Protein AF-A0A8J9SGV3-F1 (afdb_monomer_lite)

Organism: Phaeodactylum tricornutum (NCBI:txid2850)

Structure (mmCIF, N/CA/C/O backbone):
data_AF-A0A8J9SGV3-F1
#
_entry.id   AF-A0A8J9SGV3-F1
#
loop_
_atom_site.group_PDB
_atom_site.id
_atom_site.type_symbol
_atom_site.label_atom_id
_atom_site.label_alt_id
_atom_site.label_comp_id
_atom_site.label_asym_id
_atom_site.label_entity_id
_atom_site.label_seq_id
_atom_site.pdbx_PDB_ins_code
_atom_site.Cartn_x
_atom_site.Cartn_y
_atom_site.Cartn_z
_atom_site.occupancy
_atom_site.B_iso_or_equiv
_atom_site.auth_seq_id
_atom_site.auth_comp_id
_atom_site.auth_asym_id
_atom_site.auth_atom_id
_atom_site.pdbx_PDB_model_num
ATOM 1 N N . MET A 1 1 ? 3.282 -31.827 42.403 1.00 33.88 1 MET A N 1
ATOM 2 C CA . MET A 1 1 ? 4.020 -31.737 41.125 1.00 33.88 1 MET A CA 1
ATOM 3 C C . MET A 1 1 ? 3.213 -30.861 40.189 1.00 33.88 1 MET A C 1
ATOM 5 O O . MET A 1 1 ? 2.207 -31.316 39.667 1.00 33.88 1 MET A O 1
ATOM 9 N N . VAL A 1 2 ? 3.588 -29.589 40.068 1.00 30.92 2 VAL A N 1
ATOM 10 C CA . VAL A 1 2 ? 3.037 -28.684 39.048 1.00 30.92 2 VAL A CA 1
ATOM 11 C C . VAL A 1 2 ? 3.867 -28.920 37.778 1.00 30.92 2 VAL A C 1
ATOM 13 O O . VAL A 1 2 ? 5.091 -29.005 37.908 1.00 30.92 2 VAL A O 1
ATOM 16 N N . PRO A 1 3 ? 3.270 -29.111 36.588 1.00 37.56 3 PRO A N 1
ATOM 17 C CA . PRO A 1 3 ? 4.039 -29.390 35.380 1.00 37.56 3 PRO A CA 1
ATOM 18 C C . PRO A 1 3 ? 4.919 -28.185 35.045 1.00 37.56 3 PRO A C 1
ATOM 20 O O . PRO A 1 3 ? 4.435 -27.056 35.010 1.00 37.56 3 PRO A O 1
ATOM 23 N N . ALA A 1 4 ? 6.208 -28.424 34.812 1.00 38.44 4 ALA A N 1
ATOM 24 C CA . ALA A 1 4 ? 7.139 -27.403 34.358 1.00 38.44 4 ALA A CA 1
ATOM 25 C C . ALA A 1 4 ? 6.739 -26.950 32.947 1.00 38.44 4 ALA A C 1
ATOM 27 O O . ALA A 1 4 ? 6.848 -27.711 31.983 1.00 38.44 4 ALA A O 1
ATOM 28 N N . THR A 1 5 ? 6.252 -25.717 32.829 1.00 43.91 5 THR A N 1
ATOM 29 C CA . THR A 1 5 ? 5.997 -25.058 31.549 1.00 43.91 5 THR A CA 1
ATOM 30 C C . THR A 1 5 ? 7.315 -24.996 30.780 1.00 43.91 5 THR A C 1
ATOM 32 O O . THR A 1 5 ? 8.259 -24.328 31.198 1.00 43.91 5 THR A O 1
ATOM 35 N N . ARG A 1 6 ? 7.414 -25.752 29.684 1.00 51.00 6 ARG A N 1
ATOM 36 C CA . ARG A 1 6 ? 8.589 -25.789 28.804 1.00 51.00 6 ARG A CA 1
ATOM 37 C C . ARG A 1 6 ? 8.826 -24.371 28.266 1.00 51.00 6 ARG A C 1
ATOM 39 O O . ARG A 1 6 ? 8.045 -23.904 27.443 1.00 51.00 6 ARG A O 1
ATOM 46 N N . GLN A 1 7 ? 9.855 -23.676 28.755 1.00 57.31 7 GLN A N 1
ATOM 47 C CA . GLN A 1 7 ? 10.233 -22.359 28.237 1.00 57.31 7 GLN A CA 1
ATOM 48 C C . GLN A 1 7 ? 10.584 -22.492 26.748 1.00 57.31 7 GLN A C 1
ATOM 50 O O . GLN A 1 7 ? 11.446 -23.291 26.378 1.00 57.31 7 GLN A O 1
ATOM 55 N N . MET A 1 8 ? 9.877 -21.753 25.892 1.00 74.50 8 MET A N 1
ATOM 56 C CA . MET A 1 8 ? 10.131 -21.726 24.449 1.00 74.50 8 MET A CA 1
ATOM 57 C C . MET A 1 8 ? 11.364 -20.867 24.150 1.00 74.50 8 MET A C 1
ATOM 59 O O . MET A 1 8 ? 11.550 -19.801 24.740 1.00 74.50 8 MET A O 1
ATOM 63 N N . THR A 1 9 ? 12.223 -21.337 23.244 1.00 85.06 9 THR A N 1
ATOM 64 C CA . THR A 1 9 ? 13.473 -20.652 22.884 1.00 85.06 9 THR A CA 1
ATOM 65 C C . THR A 1 9 ? 13.237 -19.576 21.820 1.00 85.06 9 THR A C 1
ATOM 67 O O . THR A 1 9 ? 12.345 -19.712 20.984 1.00 85.06 9 THR A O 1
ATOM 70 N N . SER A 1 10 ? 14.076 -18.531 21.810 1.00 83.94 10 SER A N 1
ATOM 71 C CA . SER A 1 10 ? 14.034 -17.450 20.804 1.00 83.94 10 SER A CA 1
ATOM 72 C C . SER A 1 10 ? 14.173 -17.995 19.370 1.00 83.94 10 SER A C 1
ATOM 74 O O . SER A 1 10 ? 13.444 -17.587 18.469 1.00 83.94 10 SER A O 1
ATOM 76 N N . GLY A 1 11 ? 15.001 -19.031 19.173 1.00 86.25 11 GLY A N 1
ATOM 77 C CA . GLY A 1 11 ? 15.131 -19.714 17.880 1.00 86.25 11 GLY A CA 1
ATOM 78 C C . GLY A 1 11 ? 13.856 -20.431 17.414 1.00 86.25 11 GLY A C 1
ATOM 79 O O . GLY A 1 11 ? 13.547 -20.417 16.227 1.00 86.25 11 GLY A O 1
ATOM 80 N N . ALA A 1 12 ? 13.070 -21.011 18.329 1.00 87.50 12 ALA A N 1
ATOM 81 C CA . ALA A 1 12 ? 11.799 -21.641 17.965 1.00 87.50 12 ALA A CA 1
ATOM 82 C C . ALA A 1 12 ? 10.756 -20.602 17.521 1.00 87.50 12 ALA A C 1
ATOM 84 O O . ALA A 1 12 ? 10.039 -20.830 16.548 1.00 87.50 12 ALA A O 1
ATOM 85 N N . ALA A 1 13 ? 10.706 -19.447 18.195 1.00 89.62 13 ALA A N 1
ATOM 86 C CA . ALA A 1 13 ? 9.853 -18.329 17.798 1.00 89.62 13 ALA A CA 1
ATOM 87 C C . ALA A 1 13 ? 10.271 -17.753 16.434 1.00 89.62 13 ALA A C 1
ATOM 89 O O . ALA A 1 13 ? 9.417 -17.511 15.583 1.00 89.62 13 ALA A O 1
ATOM 90 N N . TYR A 1 14 ? 11.578 -17.618 16.192 1.00 92.19 14 TYR A N 1
ATOM 91 C CA . TYR A 1 14 ? 12.125 -17.178 14.908 1.00 92.19 14 TYR A CA 1
ATOM 92 C C . TYR A 1 14 ? 11.679 -18.080 13.747 1.00 92.19 14 TYR A C 1
ATOM 94 O O . TYR A 1 14 ? 11.063 -17.601 12.792 1.00 92.19 14 TYR A O 1
ATOM 102 N N . SER A 1 15 ? 11.915 -19.395 13.846 1.00 91.69 15 SER A N 1
ATOM 103 C CA . SER A 1 15 ? 11.483 -20.349 12.815 1.00 91.69 15 SER A CA 1
ATOM 104 C C . SER A 1 15 ? 9.968 -20.323 12.619 1.00 91.69 15 SER A C 1
ATOM 106 O O . SER A 1 15 ? 9.492 -20.299 11.486 1.00 91.69 15 SER A O 1
ATOM 108 N N . HIS A 1 16 ? 9.202 -20.234 13.711 1.00 91.44 16 HIS A N 1
ATOM 109 C CA . HIS A 1 16 ? 7.744 -20.171 13.654 1.00 91.44 16 HIS A CA 1
ATOM 110 C C . HIS A 1 16 ? 7.223 -18.970 12.851 1.00 91.44 16 HIS A C 1
ATOM 112 O O . HIS A 1 16 ? 6.303 -19.132 12.047 1.00 91.44 16 HIS A O 1
ATOM 118 N N . PHE A 1 17 ? 7.821 -17.783 12.994 1.00 91.62 17 PHE A N 1
ATOM 119 C CA . PHE A 1 17 ? 7.411 -16.618 12.204 1.00 91.62 17 PHE A CA 1
ATOM 120 C C . PHE A 1 17 ? 7.635 -16.815 10.707 1.00 91.62 17 PHE A C 1
ATOM 122 O O . PHE A 1 17 ? 6.745 -16.525 9.904 1.00 91.62 17 PHE A O 1
ATOM 129 N N . LEU A 1 18 ? 8.801 -17.334 10.324 1.00 92.56 18 LEU A N 1
ATOM 130 C CA . LEU A 1 18 ? 9.130 -17.525 8.915 1.00 92.56 18 LEU A CA 1
ATOM 131 C C . LEU A 1 18 ? 8.297 -18.647 8.282 1.00 92.56 18 LEU A C 1
ATOM 133 O O . LEU A 1 18 ? 7.796 -18.484 7.167 1.00 92.56 18 LEU A O 1
ATOM 137 N N . ASP A 1 19 ? 8.140 -19.767 8.989 1.00 89.88 19 ASP A N 1
ATOM 138 C CA . ASP A 1 19 ? 7.499 -20.981 8.477 1.00 89.88 19 ASP A CA 1
ATOM 139 C C . ASP A 1 19 ? 5.968 -20.895 8.538 1.00 89.88 19 ASP A C 1
ATOM 141 O O . ASP A 1 19 ? 5.288 -21.235 7.571 1.00 89.88 19 ASP A O 1
ATOM 145 N N . ASN A 1 20 ? 5.415 -20.413 9.655 1.00 84.75 20 ASN A N 1
ATOM 146 C CA . ASN A 1 20 ? 3.988 -20.549 9.953 1.00 84.75 20 ASN A CA 1
ATOM 147 C C . ASN A 1 20 ? 3.221 -19.230 9.866 1.00 84.75 20 ASN A C 1
ATOM 149 O O . ASN A 1 20 ? 2.092 -19.243 9.388 1.00 84.75 20 ASN A O 1
ATOM 153 N N . VAL A 1 21 ? 3.799 -18.103 10.300 1.00 86.12 21 VAL A N 1
ATOM 154 C CA . VAL A 1 21 ? 3.097 -16.801 10.311 1.00 86.12 21 VAL A CA 1
ATOM 155 C C . VAL A 1 21 ? 3.171 -16.113 8.950 1.00 86.12 21 VAL A C 1
ATOM 157 O O . VAL A 1 21 ? 2.150 -15.694 8.403 1.00 86.12 21 VAL A O 1
ATOM 160 N N . PHE A 1 22 ? 4.372 -16.002 8.384 1.00 86.00 22 PHE A N 1
ATOM 161 C CA . PHE A 1 22 ? 4.588 -15.420 7.057 1.00 86.00 22 PHE A CA 1
ATOM 162 C C . PHE A 1 22 ? 4.436 -16.443 5.930 1.00 86.00 22 PHE A C 1
ATOM 164 O O . PHE A 1 22 ? 4.236 -16.045 4.783 1.00 86.00 22 PHE A O 1
ATOM 171 N N . SER A 1 23 ? 4.536 -17.738 6.253 1.00 87.62 23 SER A N 1
ATOM 172 C CA . SER A 1 23 ? 4.459 -18.843 5.291 1.00 87.62 23 SER A CA 1
ATOM 173 C C . SER A 1 23 ? 5.466 -18.704 4.142 1.00 87.62 23 SER A C 1
ATOM 175 O O . SER A 1 23 ? 5.131 -18.882 2.971 1.00 87.62 23 SER A O 1
ATOM 177 N N . LEU A 1 24 ? 6.712 -18.349 4.470 1.00 86.19 24 LEU A N 1
ATOM 178 C CA . LEU A 1 24 ? 7.764 -18.131 3.478 1.00 86.19 24 LEU A CA 1
ATOM 179 C C . LEU A 1 24 ? 8.392 -19.470 3.070 1.00 86.19 24 LEU A C 1
ATOM 181 O O . LEU A 1 24 ? 8.895 -20.174 3.945 1.00 86.19 24 LEU A O 1
ATOM 185 N N . PRO A 1 25 ? 8.462 -19.822 1.776 1.00 86.50 25 PRO A N 1
ATOM 186 C CA . PRO A 1 25 ? 9.167 -21.026 1.341 1.00 86.50 25 PRO A CA 1
ATOM 187 C C . PRO A 1 25 ? 10.680 -20.931 1.604 1.00 86.50 25 PRO A C 1
ATOM 189 O O . PRO A 1 25 ? 11.224 -19.846 1.830 1.00 86.50 25 PRO A O 1
ATOM 192 N N . GLN A 1 26 ? 11.378 -22.069 1.558 1.00 87.56 26 GLN A N 1
ATOM 193 C CA . GLN A 1 26 ? 12.844 -22.079 1.610 1.00 87.56 26 GLN A CA 1
ATOM 194 C C . GLN A 1 26 ? 13.431 -21.348 0.395 1.00 87.56 26 GLN A C 1
ATOM 196 O O . GLN A 1 26 ? 12.869 -21.402 -0.697 1.00 87.56 26 GLN A O 1
ATOM 201 N N . GLY A 1 27 ? 14.529 -20.616 0.598 1.00 86.12 27 GLY A N 1
ATOM 202 C CA . GLY A 1 27 ? 15.126 -19.761 -0.437 1.00 86.12 27 GLY A CA 1
ATOM 203 C C . GLY A 1 27 ? 14.335 -18.484 -0.757 1.00 86.12 27 GLY A C 1
ATOM 204 O O . GLY A 1 27 ? 14.709 -17.749 -1.667 1.00 86.12 27 GLY A O 1
ATOM 205 N N . HIS A 1 28 ? 13.254 -18.184 -0.025 1.00 90.94 28 HIS A N 1
ATOM 206 C CA . HIS A 1 28 ? 12.521 -16.933 -0.211 1.00 90.94 28 HIS A CA 1
ATOM 207 C C . HIS A 1 28 ? 13.431 -15.711 0.046 1.00 90.94 28 HIS A C 1
ATOM 209 O O . HIS A 1 28 ? 14.164 -15.717 1.038 1.00 90.94 28 HIS A O 1
ATOM 215 N N . PRO A 1 29 ? 13.337 -14.622 -0.746 1.00 91.25 29 PRO A N 1
ATOM 216 C CA . PRO A 1 29 ? 14.195 -13.438 -0.610 1.00 91.25 29 PRO A CA 1
ATOM 217 C C . PRO A 1 29 ? 14.298 -12.853 0.802 1.00 91.25 29 PRO A C 1
ATOM 219 O O . PRO A 1 29 ? 15.372 -12.447 1.222 1.00 91.25 29 PRO A O 1
ATOM 222 N N . ILE A 1 30 ? 13.197 -12.841 1.561 1.00 91.44 30 ILE A N 1
ATOM 223 C CA . ILE A 1 30 ? 13.198 -12.393 2.968 1.00 91.44 30 ILE A CA 1
ATOM 224 C C . ILE A 1 30 ? 14.090 -13.287 3.844 1.00 91.44 30 ILE A C 1
ATOM 226 O O . ILE A 1 30 ? 14.838 -12.766 4.661 1.00 91.44 30 ILE A O 1
ATOM 230 N N . ARG A 1 31 ? 14.049 -14.617 3.665 1.00 94.44 31 ARG A N 1
ATOM 231 C CA . ARG A 1 31 ? 14.889 -15.545 4.441 1.00 94.44 31 ARG A CA 1
ATOM 232 C C . ARG A 1 31 ? 16.365 -15.326 4.137 1.00 94.44 31 ARG A C 1
ATOM 234 O O . ARG A 1 31 ? 17.152 -15.181 5.061 1.00 94.44 31 ARG A O 1
ATOM 241 N N . LEU A 1 32 ? 16.701 -15.238 2.849 1.00 94.12 32 LEU A N 1
ATOM 242 C CA . LEU A 1 32 ? 18.067 -14.971 2.394 1.00 94.12 32 LEU A CA 1
ATOM 243 C C . LEU A 1 32 ? 18.567 -13.620 2.916 1.00 94.12 32 LEU A C 1
ATOM 245 O O . LEU A 1 32 ? 19.686 -13.519 3.402 1.00 94.12 32 LEU A O 1
ATOM 249 N N . SER A 1 33 ? 17.713 -12.595 2.864 1.00 94.69 33 SER A N 1
ATOM 250 C CA . SER A 1 33 ? 18.011 -11.269 3.404 1.00 94.69 33 SER A CA 1
ATOM 251 C C . SER A 1 33 ? 18.310 -11.318 4.899 1.00 94.69 33 SER A C 1
ATOM 253 O O . SER A 1 33 ? 19.241 -10.654 5.339 1.00 94.69 33 SER A O 1
ATOM 255 N N . PHE A 1 34 ? 17.535 -12.072 5.678 1.00 94.50 34 PHE A N 1
ATOM 256 C CA . PHE A 1 34 ? 17.735 -12.192 7.120 1.00 94.50 34 PHE A CA 1
ATOM 257 C C . PHE A 1 34 ? 19.013 -12.947 7.470 1.00 94.50 34 PHE A C 1
ATOM 259 O O . PHE A 1 34 ? 19.827 -12.431 8.231 1.00 94.50 34 PHE A O 1
ATOM 266 N N . GLU A 1 35 ? 19.240 -14.096 6.838 1.00 93.31 35 GLU A N 1
ATOM 267 C CA . GLU A 1 35 ? 20.444 -14.906 7.031 1.00 93.31 35 GLU A CA 1
ATOM 268 C C . GLU A 1 35 ? 21.722 -14.121 6.694 1.00 93.31 35 GLU A C 1
ATOM 270 O O . GLU A 1 35 ? 22.655 -14.069 7.494 1.00 93.31 35 GLU A O 1
ATOM 275 N N . GLN A 1 36 ? 21.751 -13.441 5.544 1.00 93.38 36 GLN A N 1
ATOM 276 C CA . GLN A 1 36 ? 22.935 -12.710 5.076 1.00 93.38 36 GLN A CA 1
ATOM 277 C C . GLN A 1 36 ? 23.224 -11.436 5.870 1.00 93.38 36 GLN A C 1
ATOM 279 O O . GLN A 1 36 ? 24.373 -11.002 5.931 1.00 93.38 36 GLN A O 1
ATOM 284 N N . GLN A 1 37 ? 22.197 -10.827 6.463 1.00 92.31 37 GLN A N 1
ATOM 285 C CA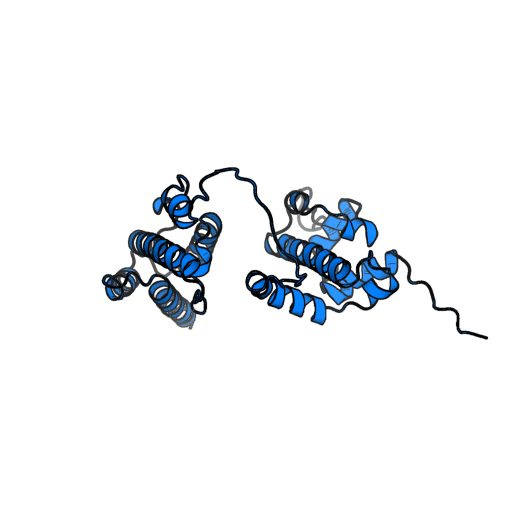 . GLN A 1 37 ? 22.336 -9.607 7.261 1.00 92.31 37 GLN A CA 1
ATOM 286 C C . GLN A 1 37 ? 22.391 -9.882 8.771 1.00 92.31 37 GLN A C 1
ATOM 288 O O . GLN A 1 37 ? 22.465 -8.945 9.559 1.00 92.31 37 GLN A O 1
ATOM 293 N N . GLY A 1 38 ? 22.406 -11.154 9.181 1.00 90.88 38 GLY A N 1
ATOM 294 C CA . GLY A 1 38 ? 22.641 -11.554 10.568 1.00 90.88 38 GLY A CA 1
ATOM 295 C C . GLY A 1 38 ? 21.409 -11.561 11.477 1.00 90.88 38 GLY A C 1
ATOM 296 O O . GLY A 1 38 ? 21.575 -11.687 12.689 1.00 90.88 38 GLY A O 1
ATOM 297 N N . TYR A 1 39 ? 20.196 -11.478 10.928 1.00 91.88 39 TYR A N 1
ATOM 298 C CA . TYR A 1 39 ? 18.953 -11.637 11.688 1.00 91.88 39 TYR A CA 1
ATOM 299 C C . TYR A 1 39 ? 18.717 -13.128 11.959 1.00 91.88 39 TYR A C 1
ATOM 301 O O . TYR A 1 39 ? 18.249 -13.854 11.083 1.00 91.88 39 TYR A O 1
ATOM 309 N N . ASN A 1 40 ? 19.071 -13.598 13.158 1.00 88.50 40 ASN A N 1
ATOM 310 C CA . ASN A 1 40 ? 19.101 -15.031 13.494 1.00 88.50 40 ASN A CA 1
ATOM 311 C C . ASN A 1 40 ? 18.195 -15.407 14.676 1.00 88.50 40 ASN A C 1
ATOM 313 O O . ASN A 1 40 ? 18.079 -16.583 15.027 1.00 88.50 40 ASN A O 1
ATOM 317 N N . SER A 1 41 ? 17.572 -14.420 15.310 1.00 90.88 41 SER A N 1
ATOM 318 C CA . SER A 1 41 ? 16.700 -14.596 16.466 1.00 90.88 41 SER A CA 1
ATOM 319 C C . SER A 1 41 ? 15.401 -13.815 16.307 1.00 90.88 41 SER A C 1
ATOM 321 O O . SER A 1 41 ? 15.289 -12.917 15.468 1.00 90.88 41 SER A O 1
ATOM 323 N N . VAL A 1 42 ? 14.387 -14.159 17.108 1.00 89.69 42 VAL A N 1
ATOM 324 C CA . VAL A 1 42 ? 13.129 -13.403 17.078 1.00 89.69 42 VAL A CA 1
ATOM 325 C C . VAL A 1 42 ? 13.345 -11.981 17.593 1.00 89.69 42 VAL A C 1
ATOM 327 O O . VAL A 1 42 ? 12.759 -11.051 17.056 1.00 89.69 42 VAL A O 1
ATOM 330 N N . ASP A 1 43 ? 14.247 -11.801 18.556 1.00 88.44 43 ASP A N 1
ATOM 331 C CA . ASP A 1 43 ? 14.625 -10.500 19.106 1.00 88.44 43 ASP A CA 1
ATOM 332 C C . ASP A 1 43 ? 15.218 -9.575 18.028 1.00 88.44 43 ASP A C 1
ATOM 334 O O . ASP A 1 43 ? 14.869 -8.392 17.973 1.00 88.44 43 ASP A O 1
ATOM 338 N N . ASP A 1 44 ? 16.029 -10.122 17.112 1.00 89.69 44 ASP A N 1
ATOM 339 C CA . ASP A 1 44 ? 16.556 -9.370 15.965 1.00 89.69 44 ASP A CA 1
ATOM 340 C C . ASP A 1 44 ? 15.422 -8.914 15.035 1.00 89.69 44 ASP A C 1
ATOM 342 O O . ASP A 1 44 ? 15.421 -7.773 14.577 1.00 89.69 44 ASP A O 1
ATOM 346 N N . LEU A 1 45 ? 14.432 -9.782 14.775 1.00 89.56 45 LEU A N 1
ATOM 347 C CA . LEU A 1 45 ? 13.283 -9.456 13.918 1.00 89.56 45 LEU A CA 1
ATOM 348 C C . LEU A 1 45 ? 12.385 -8.376 14.523 1.00 89.56 45 LEU A C 1
ATOM 350 O O . LEU A 1 45 ? 11.907 -7.500 13.803 1.00 89.56 45 LEU A O 1
ATOM 354 N N . LEU A 1 46 ? 12.141 -8.452 15.832 1.00 84.75 46 LEU A N 1
ATOM 355 C CA . LEU A 1 46 ? 11.297 -7.505 16.565 1.00 84.75 46 LEU A CA 1
ATOM 356 C C . LEU A 1 46 ? 11.965 -6.131 16.724 1.00 84.75 46 LEU A C 1
ATOM 358 O O . LEU A 1 46 ? 11.285 -5.141 16.986 1.00 84.75 46 LEU A O 1
ATOM 362 N N . SER A 1 47 ? 13.284 -6.062 16.539 1.00 82.56 47 SER A N 1
ATOM 363 C CA . SER A 1 47 ? 14.074 -4.834 16.674 1.00 82.56 47 SER A CA 1
ATOM 364 C C . SER A 1 47 ? 14.359 -4.130 15.341 1.00 82.56 47 SER A C 1
ATOM 366 O O . SER A 1 47 ? 15.025 -3.096 15.341 1.00 82.56 47 SER A O 1
ATOM 368 N N . ILE A 1 48 ? 13.866 -4.651 14.207 1.00 83.12 48 ILE A N 1
ATOM 369 C CA . ILE A 1 48 ? 14.044 -4.011 12.892 1.00 83.12 48 ILE A CA 1
ATOM 370 C C . ILE A 1 48 ? 13.343 -2.651 12.887 1.00 83.12 48 ILE A C 1
ATOM 372 O O . ILE A 1 48 ? 12.132 -2.561 13.115 1.00 83.12 48 ILE A O 1
ATOM 376 N N . PHE A 1 49 ? 14.068 -1.585 12.545 1.00 76.56 49 PHE A N 1
ATOM 377 C CA . PHE A 1 49 ? 13.447 -0.274 12.407 1.00 76.56 49 PHE A CA 1
ATOM 378 C C . PHE A 1 49 ? 12.693 -0.146 11.074 1.00 76.56 49 PHE A C 1
ATOM 380 O O . PHE A 1 49 ? 13.132 -0.590 10.013 1.00 76.56 49 PHE A O 1
ATOM 387 N N . GLU A 1 50 ? 11.536 0.523 11.094 1.00 66.88 50 GLU A N 1
ATOM 388 C CA . GLU A 1 50 ? 10.655 0.623 9.918 1.00 66.88 50 GLU A CA 1
ATOM 389 C C . GLU A 1 50 ? 11.302 1.371 8.727 1.00 66.88 50 GLU A C 1
ATOM 391 O O . GLU A 1 50 ? 10.921 1.162 7.571 1.00 66.88 50 GLU A O 1
ATOM 396 N N . ASN A 1 51 ? 12.278 2.245 8.996 1.00 70.00 51 ASN A N 1
ATOM 397 C CA . ASN A 1 51 ? 13.074 2.961 7.993 1.00 70.00 51 ASN A CA 1
ATOM 398 C C . ASN A 1 51 ? 14.214 2.115 7.398 1.00 70.00 51 ASN A C 1
ATOM 400 O O . ASN A 1 51 ? 14.690 2.437 6.314 1.00 70.00 51 ASN A O 1
ATOM 404 N N . GLU A 1 52 ? 14.634 1.037 8.061 1.00 75.00 52 GLU A N 1
ATOM 405 C CA . GLU A 1 52 ? 15.686 0.133 7.573 1.00 75.00 52 GLU A CA 1
ATOM 406 C C . GLU A 1 52 ? 15.155 -0.885 6.560 1.00 75.00 52 GLU A C 1
ATOM 408 O O . GLU A 1 52 ? 15.924 -1.476 5.805 1.00 75.00 52 GLU A O 1
ATOM 413 N N . LEU A 1 53 ? 13.830 -1.040 6.460 1.00 75.50 53 LEU A N 1
ATOM 414 C CA . LEU A 1 53 ? 13.198 -1.971 5.520 1.00 75.50 53 LEU A CA 1
ATOM 415 C C . LEU A 1 53 ? 13.581 -1.719 4.054 1.00 75.50 53 LEU A C 1
ATOM 417 O O . LEU A 1 53 ? 13.546 -2.649 3.249 1.00 75.50 53 LEU A O 1
ATOM 421 N N . ASP A 1 54 ? 13.932 -0.483 3.696 1.00 75.81 54 ASP A N 1
ATOM 422 C CA . ASP A 1 54 ? 14.367 -0.130 2.341 1.00 75.81 54 ASP A CA 1
ATOM 423 C C . ASP A 1 54 ? 15.827 -0.497 2.053 1.00 75.81 54 ASP A C 1
ATOM 425 O O . ASP A 1 54 ? 16.192 -0.643 0.885 1.00 75.81 54 ASP A O 1
ATOM 429 N N . ALA A 1 55 ? 16.635 -0.685 3.100 1.00 85.62 55 ALA A N 1
ATOM 430 C CA . ALA A 1 55 ? 18.015 -1.149 3.002 1.00 85.62 55 ALA A CA 1
ATOM 431 C C . ALA A 1 55 ? 18.111 -2.680 2.893 1.00 85.62 55 ALA A C 1
ATOM 433 O O . ALA A 1 55 ? 19.141 -3.199 2.463 1.00 85.62 55 ALA A O 1
ATOM 434 N N . LEU A 1 56 ? 17.038 -3.407 3.227 1.00 89.06 56 LEU A N 1
ATOM 435 C CA . LEU A 1 56 ? 17.032 -4.863 3.165 1.00 89.06 56 LEU A CA 1
ATOM 436 C C . LEU A 1 56 ? 17.126 -5.377 1.721 1.00 89.06 56 LEU A C 1
ATOM 438 O O . LEU A 1 56 ? 16.345 -5.017 0.830 1.00 89.06 56 LEU A O 1
ATOM 442 N N . GLY A 1 57 ? 18.057 -6.300 1.516 1.00 92.56 57 GLY A N 1
ATOM 443 C CA . GLY A 1 57 ? 18.287 -7.000 0.265 1.00 92.56 57 GLY A CA 1
ATOM 444 C C . GLY A 1 57 ? 18.984 -8.332 0.501 1.00 92.56 57 GLY A C 1
ATOM 445 O O . GLY A 1 57 ? 19.198 -8.756 1.636 1.00 92.56 57 GLY A O 1
ATOM 446 N N . TYR A 1 58 ? 19.288 -9.016 -0.587 1.00 94.62 58 TYR A N 1
ATOM 447 C CA . TYR A 1 58 ? 19.915 -10.325 -0.570 1.00 94.62 58 TYR A CA 1
ATOM 448 C C . TYR A 1 58 ? 20.750 -10.513 -1.830 1.00 94.62 58 TYR A C 1
ATOM 450 O O . TYR A 1 58 ? 20.461 -9.953 -2.887 1.00 94.62 58 TYR A O 1
ATOM 458 N N . VAL A 1 59 ? 21.777 -11.334 -1.717 1.00 93.75 59 VAL A N 1
ATOM 459 C CA . VAL A 1 59 ? 22.530 -11.893 -2.830 1.00 93.75 59 VAL A CA 1
ATOM 460 C C . VAL A 1 59 ? 21.892 -13.243 -3.170 1.00 93.75 59 VAL A C 1
ATOM 462 O O . VAL A 1 59 ? 21.866 -14.125 -2.305 1.00 93.75 59 VAL A O 1
ATOM 465 N N . PRO A 1 60 ? 21.317 -13.431 -4.370 1.00 88.06 60 PRO A N 1
ATOM 466 C CA . PRO A 1 60 ? 20.776 -14.725 -4.772 1.00 88.06 60 PRO A CA 1
ATOM 467 C C . PRO A 1 60 ? 21.865 -15.811 -4.752 1.00 88.06 60 PRO A C 1
ATOM 469 O O . PRO A 1 60 ? 23.026 -15.505 -5.025 1.00 88.06 60 PRO A O 1
ATOM 472 N N . PRO A 1 61 ? 21.533 -17.079 -4.451 1.00 84.56 61 PRO A N 1
ATOM 473 C CA . PRO A 1 61 ? 22.498 -18.164 -4.590 1.00 84.56 61 PRO A CA 1
ATOM 474 C C . PRO A 1 61 ? 22.982 -18.249 -6.043 1.00 84.56 61 PRO A C 1
ATOM 476 O O . PRO A 1 61 ? 22.197 -18.048 -6.972 1.00 84.56 61 PRO A O 1
ATOM 479 N N . ALA A 1 62 ? 24.271 -18.541 -6.232 1.00 80.88 62 ALA A N 1
ATOM 480 C CA . ALA A 1 62 ? 24.856 -18.660 -7.561 1.00 80.88 62 ALA A CA 1
ATOM 481 C C . ALA A 1 62 ? 24.098 -19.717 -8.377 1.00 80.88 62 ALA A C 1
ATOM 483 O O . ALA A 1 62 ? 23.926 -20.857 -7.935 1.00 80.88 62 ALA A O 1
ATOM 484 N N . SER A 1 63 ? 23.631 -19.323 -9.561 1.00 74.38 63 SER A N 1
ATOM 485 C CA . SER A 1 63 ? 23.030 -20.264 -10.498 1.00 74.38 63 SER A CA 1
ATOM 486 C C . SER A 1 63 ? 24.149 -21.078 -11.147 1.00 74.38 63 SER A C 1
ATOM 488 O O . SER A 1 63 ? 25.089 -20.474 -11.665 1.00 74.38 63 SER A O 1
ATOM 490 N N . PRO A 1 64 ? 24.073 -22.420 -11.171 1.00 70.31 64 PRO A N 1
ATOM 491 C CA . PRO A 1 64 ? 25.081 -23.242 -11.841 1.00 70.31 64 PRO A CA 1
ATOM 492 C C . PRO A 1 64 ? 25.181 -22.950 -13.349 1.00 70.31 64 PRO A C 1
ATOM 494 O O . PRO A 1 64 ? 26.206 -23.251 -13.954 1.00 70.31 64 PRO A O 1
ATOM 497 N N . ASP A 1 65 ? 24.149 -22.336 -13.937 1.00 69.38 65 ASP A N 1
ATOM 498 C CA . ASP A 1 65 ? 24.060 -22.028 -15.368 1.00 69.38 65 ASP A CA 1
ATOM 499 C C . ASP A 1 65 ? 24.569 -20.621 -15.736 1.00 69.38 65 ASP A C 1
ATOM 501 O O . ASP A 1 65 ? 24.693 -20.299 -16.920 1.00 69.38 65 ASP A O 1
ATOM 505 N N . THR A 1 66 ? 24.874 -19.772 -14.748 1.00 66.12 66 THR A N 1
ATOM 506 C CA . THR A 1 66 ? 25.261 -18.375 -14.977 1.00 66.12 66 THR A CA 1
ATOM 507 C C . THR A 1 66 ? 26.681 -18.134 -14.470 1.00 66.12 66 THR A C 1
ATOM 509 O O . THR A 1 66 ? 26.946 -18.221 -13.278 1.00 66.12 66 THR A O 1
ATOM 512 N N . HIS A 1 67 ? 27.598 -17.767 -15.369 1.00 67.12 67 HIS A N 1
ATOM 513 C CA . HIS A 1 67 ? 28.974 -17.363 -15.031 1.00 67.12 67 HIS A CA 1
ATOM 514 C C . HIS A 1 67 ? 29.076 -15.945 -14.428 1.00 67.12 67 HIS A C 1
ATOM 516 O O . HIS A 1 67 ? 30.163 -15.372 -14.376 1.00 67.12 67 HIS A O 1
ATOM 522 N N . GLU A 1 68 ? 27.955 -15.358 -14.014 1.00 71.19 68 GLU A N 1
ATOM 523 C CA . GLU A 1 68 ? 27.908 -14.025 -13.419 1.00 71.19 68 GLU A CA 1
ATOM 524 C C . GLU A 1 68 ? 27.943 -14.140 -11.897 1.00 71.19 68 GLU A C 1
ATOM 526 O O . GLU A 1 68 ? 27.214 -14.941 -11.305 1.00 71.19 68 GLU A O 1
ATOM 531 N N . ASP A 1 69 ? 28.782 -13.320 -11.265 1.00 76.12 69 ASP A N 1
ATOM 532 C CA . ASP A 1 69 ? 28.826 -13.230 -9.812 1.00 76.12 69 ASP A CA 1
ATOM 533 C C . ASP A 1 69 ? 27.470 -12.743 -9.277 1.00 76.12 69 ASP A C 1
ATOM 535 O O . ASP A 1 69 ? 26.887 -11.792 -9.814 1.00 76.12 69 ASP A O 1
ATOM 539 N N . PRO A 1 70 ? 26.940 -13.364 -8.212 1.00 82.38 70 PRO A N 1
ATOM 540 C CA . PRO A 1 70 ? 25.629 -13.010 -7.707 1.00 82.38 70 PRO A CA 1
ATOM 541 C C . PRO A 1 70 ? 25.650 -11.592 -7.118 1.00 82.38 70 PRO A C 1
ATOM 543 O O . PRO A 1 70 ? 26.439 -11.267 -6.228 1.00 82.38 70 PRO A O 1
ATOM 546 N N . GLN A 1 71 ? 24.765 -10.732 -7.626 1.00 87.19 71 GLN A N 1
ATOM 547 C CA . GLN A 1 71 ? 24.699 -9.324 -7.240 1.00 87.19 71 GLN A CA 1
ATOM 548 C C . GLN A 1 71 ? 23.682 -9.080 -6.119 1.00 87.19 71 GLN A C 1
ATOM 550 O O . GLN A 1 71 ? 22.606 -9.682 -6.068 1.00 87.19 71 GLN A O 1
ATOM 555 N N . TRP A 1 72 ? 23.999 -8.118 -5.250 1.00 91.56 72 TRP A N 1
ATOM 556 C CA . TRP A 1 72 ? 23.061 -7.588 -4.266 1.00 91.56 72 TRP A CA 1
ATOM 557 C C . TRP A 1 72 ? 21.763 -7.101 -4.918 1.00 91.56 72 TRP A C 1
ATOM 559 O O . TRP A 1 72 ? 21.768 -6.208 -5.767 1.00 91.56 72 TRP A O 1
ATOM 569 N N . THR A 1 73 ? 20.644 -7.662 -4.471 1.00 88.75 73 THR A N 1
ATOM 570 C CA . THR A 1 73 ? 19.301 -7.366 -4.962 1.00 88.75 73 THR A CA 1
ATOM 571 C C . THR A 1 73 ? 18.426 -6.864 -3.811 1.00 88.75 73 THR A C 1
ATOM 573 O O . THR A 1 73 ? 18.269 -7.562 -2.808 1.00 88.75 73 THR A O 1
ATOM 576 N N . PRO A 1 74 ? 17.811 -5.674 -3.916 1.00 87.00 74 PRO A N 1
ATOM 577 C CA . PRO A 1 74 ? 16.918 -5.173 -2.877 1.00 87.00 74 PRO A CA 1
ATOM 578 C C . PRO A 1 74 ? 15.641 -6.021 -2.769 1.00 87.00 74 PRO A C 1
ATOM 580 O O . PRO A 1 74 ? 15.127 -6.532 -3.767 1.00 87.00 74 PRO A O 1
ATOM 583 N N . LEU A 1 75 ? 15.062 -6.119 -1.567 1.00 81.75 75 LEU A N 1
ATOM 584 C CA . LEU A 1 75 ? 13.769 -6.786 -1.391 1.00 81.75 75 LEU A CA 1
ATOM 585 C C . LEU A 1 75 ? 12.674 -6.077 -2.196 1.00 81.75 75 LEU A C 1
ATOM 587 O O . LEU A 1 75 ? 12.620 -4.847 -2.237 1.00 81.75 75 LEU A O 1
ATOM 591 N N . LEU A 1 76 ? 11.760 -6.850 -2.787 1.00 75.81 76 LEU A N 1
ATOM 592 C CA . LEU A 1 76 ? 10.586 -6.313 -3.476 1.00 75.81 76 LEU A CA 1
ATOM 593 C C . LEU A 1 76 ? 9.681 -5.530 -2.513 1.00 75.81 76 LEU A C 1
ATOM 595 O O . LEU A 1 76 ? 9.578 -5.859 -1.331 1.00 75.81 76 LEU A O 1
ATOM 599 N N . MET A 1 77 ? 8.939 -4.550 -3.040 1.00 66.81 77 MET A N 1
ATOM 600 C CA . MET A 1 77 ? 8.006 -3.734 -2.250 1.00 66.81 77 MET A CA 1
ATOM 601 C C . MET A 1 77 ? 7.009 -4.591 -1.454 1.00 66.81 77 MET A C 1
ATOM 603 O O . MET A 1 77 ? 6.785 -4.339 -0.275 1.00 66.81 77 MET A O 1
ATOM 607 N N . ALA A 1 78 ? 6.458 -5.651 -2.056 1.00 55.94 78 ALA A N 1
ATOM 608 C CA . ALA A 1 78 ? 5.537 -6.559 -1.369 1.00 55.94 78 ALA A CA 1
ATOM 609 C C . ALA A 1 78 ? 6.188 -7.263 -0.163 1.00 55.94 78 ALA A C 1
ATOM 611 O O . ALA A 1 78 ? 5.558 -7.386 0.886 1.00 55.94 78 ALA A O 1
ATOM 612 N N . HIS A 1 79 ? 7.461 -7.658 -0.276 1.00 79.81 79 HIS A N 1
ATOM 613 C CA . HIS A 1 79 ? 8.219 -8.256 0.826 1.00 79.81 79 HIS A CA 1
ATOM 614 C C . HIS A 1 79 ? 8.412 -7.253 1.965 1.00 79.81 79 HIS A C 1
ATOM 616 O O . HIS A 1 79 ? 8.130 -7.568 3.119 1.00 79.81 79 HIS A O 1
ATOM 622 N N . ARG A 1 80 ? 8.793 -6.011 1.637 1.00 80.31 80 ARG A N 1
ATOM 623 C CA . ARG A 1 80 ? 8.934 -4.931 2.628 1.00 80.31 80 ARG A CA 1
ATOM 624 C C . ARG A 1 80 ? 7.612 -4.614 3.320 1.00 80.31 80 ARG A C 1
ATOM 626 O O . ARG A 1 80 ? 7.596 -4.359 4.518 1.00 80.31 80 ARG A O 1
ATOM 633 N N . GLN A 1 81 ? 6.495 -4.654 2.593 1.00 75.44 81 GLN A N 1
ATOM 634 C CA . GLN A 1 81 ? 5.175 -4.430 3.181 1.00 75.44 81 GLN A CA 1
ATOM 635 C C . GLN A 1 81 ? 4.771 -5.548 4.144 1.00 75.44 81 GLN A C 1
ATOM 637 O O . GLN A 1 81 ? 4.177 -5.244 5.175 1.00 75.44 81 GLN A O 1
ATOM 642 N N . ILE A 1 82 ? 5.112 -6.811 3.870 1.00 79.94 82 ILE A N 1
ATOM 643 C CA . ILE A 1 82 ? 4.889 -7.910 4.826 1.00 79.94 82 ILE A CA 1
ATOM 644 C C . ILE A 1 82 ? 5.621 -7.617 6.143 1.00 79.94 82 ILE A C 1
ATOM 646 O O . ILE A 1 82 ? 4.988 -7.620 7.197 1.00 79.94 82 ILE A O 1
ATOM 650 N N . LEU A 1 83 ? 6.908 -7.263 6.077 1.00 84.50 83 LEU A N 1
ATOM 651 C CA . LEU A 1 83 ? 7.710 -6.933 7.261 1.00 84.50 83 LEU A CA 1
ATOM 652 C C . LEU A 1 83 ? 7.181 -5.697 8.001 1.00 84.50 83 LEU A C 1
ATOM 654 O O . LEU A 1 83 ? 7.051 -5.705 9.221 1.00 84.50 83 LEU A O 1
ATOM 658 N N . ARG A 1 84 ? 6.773 -4.657 7.267 1.00 81.19 84 ARG A N 1
ATOM 659 C CA . ARG A 1 84 ? 6.178 -3.444 7.846 1.00 81.19 84 ARG A CA 1
ATOM 660 C C . ARG A 1 84 ? 4.900 -3.736 8.627 1.00 81.19 84 ARG A C 1
ATOM 662 O O . ARG A 1 84 ? 4.713 -3.215 9.724 1.00 81.19 84 ARG A O 1
ATOM 669 N N . HIS A 1 85 ? 4.014 -4.563 8.075 1.00 77.25 85 HIS A N 1
ATOM 670 C CA . HIS A 1 85 ? 2.793 -4.951 8.779 1.00 77.25 85 HIS A CA 1
ATOM 671 C C . HIS A 1 85 ? 3.102 -5.810 10.001 1.00 77.25 85 HIS A C 1
ATOM 673 O O . HIS A 1 85 ? 2.413 -5.674 11.003 1.00 77.25 85 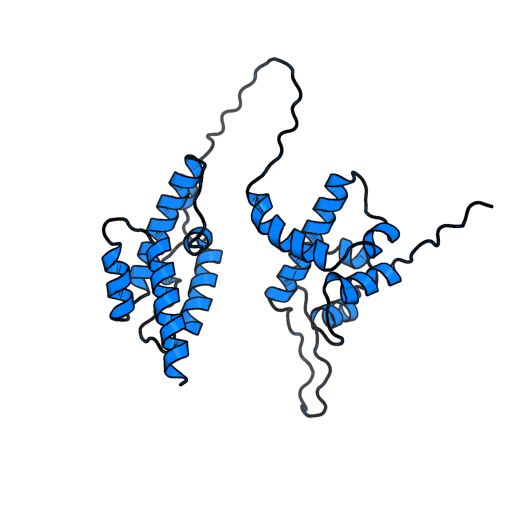HIS A O 1
ATOM 679 N N . PHE A 1 86 ? 4.131 -6.654 9.945 1.00 86.06 86 PHE A N 1
ATOM 680 C CA . PHE A 1 86 ? 4.568 -7.435 11.097 1.00 86.06 86 PHE A CA 1
ATOM 681 C C . PHE A 1 86 ? 5.033 -6.547 12.262 1.00 86.06 86 PHE A C 1
ATOM 683 O O . PHE A 1 86 ? 4.499 -6.683 13.361 1.00 86.06 86 PHE A O 1
ATOM 690 N N . LEU A 1 87 ? 5.919 -5.577 12.012 1.00 81.25 87 LEU A N 1
ATOM 691 C CA . LEU A 1 87 ? 6.405 -4.651 13.048 1.00 81.25 87 LEU A CA 1
ATOM 692 C C . LEU A 1 87 ? 5.259 -3.862 13.697 1.00 81.25 87 LEU A C 1
ATOM 694 O O . LEU A 1 87 ? 5.165 -3.727 14.917 1.00 81.25 87 LEU A O 1
ATOM 698 N N . ARG A 1 88 ? 4.320 -3.378 12.877 1.00 78.88 88 ARG A N 1
ATOM 699 C CA . ARG A 1 88 ? 3.141 -2.659 13.381 1.00 78.88 88 ARG A CA 1
ATOM 700 C C . ARG A 1 88 ? 2.176 -3.571 14.139 1.00 78.88 88 ARG A C 1
ATOM 702 O O . ARG A 1 88 ? 1.510 -3.112 15.069 1.00 78.88 88 ARG A O 1
ATOM 709 N N . TRP A 1 89 ? 2.082 -4.841 13.749 1.00 82.38 89 TRP A N 1
ATOM 710 C CA . TRP A 1 89 ? 1.249 -5.824 14.429 1.00 82.38 89 TRP A CA 1
ATOM 711 C C . TRP A 1 89 ? 1.780 -6.134 15.821 1.00 82.38 89 TRP A C 1
ATOM 713 O O . TRP A 1 89 ? 1.023 -6.026 16.785 1.00 82.38 89 TRP A O 1
ATOM 723 N N . GLN A 1 90 ? 3.078 -6.420 15.938 1.00 83.00 90 GLN A N 1
ATOM 724 C CA . GLN A 1 90 ? 3.752 -6.599 17.223 1.00 83.00 90 GLN A CA 1
ATOM 725 C C . GLN A 1 90 ? 3.510 -5.391 18.134 1.00 83.00 90 GLN A C 1
ATOM 727 O O . GLN A 1 90 ? 3.004 -5.557 19.242 1.00 83.00 90 GLN A O 1
ATOM 732 N N . ALA A 1 91 ? 3.790 -4.174 17.656 1.00 77.50 91 ALA A N 1
ATOM 733 C CA . ALA A 1 91 ? 3.599 -2.962 18.453 1.00 77.50 91 ALA A CA 1
ATOM 734 C C . ALA A 1 91 ? 2.138 -2.786 18.919 1.00 77.50 91 ALA A C 1
ATOM 736 O O . ALA A 1 91 ? 1.877 -2.259 20.002 1.00 77.50 91 ALA A O 1
ATOM 737 N N . SER A 1 92 ? 1.166 -3.233 18.115 1.00 77.88 92 SER A N 1
ATOM 738 C CA . SER A 1 92 ? -0.247 -3.252 18.505 1.00 77.88 92 SER A CA 1
ATOM 739 C C . SER A 1 92 ? -0.535 -4.279 19.603 1.00 77.88 92 SER A C 1
ATOM 741 O O . SER A 1 92 ? -1.296 -3.972 20.520 1.00 77.88 92 SER A O 1
ATOM 743 N N . LEU A 1 93 ? 0.037 -5.481 19.518 1.00 79.31 93 LEU A N 1
ATOM 744 C CA . LEU A 1 93 ? -0.141 -6.539 20.516 1.00 79.31 93 LEU A CA 1
ATOM 745 C C . LEU A 1 93 ? 0.480 -6.144 21.862 1.00 79.31 93 LEU A C 1
ATOM 747 O O . LEU A 1 93 ? -0.183 -6.238 22.892 1.00 79.31 93 LEU A O 1
ATOM 751 N N . GLU A 1 94 ? 1.701 -5.611 21.853 1.00 81.62 94 GLU A N 1
ATOM 752 C CA . GLU A 1 94 ? 2.376 -5.119 23.062 1.00 81.62 94 GLU A CA 1
ATOM 753 C C . GLU A 1 94 ? 1.619 -3.956 23.705 1.00 81.62 94 GLU A C 1
ATOM 755 O O . GLU A 1 94 ? 1.487 -3.903 24.925 1.00 81.62 94 GLU A O 1
ATOM 760 N N . ARG A 1 95 ? 1.042 -3.051 22.901 1.00 76.81 95 ARG A N 1
ATOM 761 C CA . ARG A 1 95 ? 0.195 -1.962 23.414 1.00 76.81 95 ARG A CA 1
ATOM 762 C C . ARG A 1 95 ? -1.075 -2.482 24.087 1.00 76.81 95 ARG A C 1
ATOM 764 O O . ARG A 1 95 ? -1.495 -1.914 25.089 1.00 76.81 95 ARG A O 1
ATOM 771 N N . GLN A 1 96 ? -1.697 -3.522 23.532 1.00 75.38 96 GLN A N 1
ATOM 772 C CA . GLN A 1 96 ? -2.891 -4.139 24.118 1.00 75.38 96 GLN A CA 1
ATOM 773 C C . GLN A 1 96 ? -2.559 -4.921 25.396 1.00 75.38 96 GLN A C 1
ATOM 775 O O . GLN A 1 96 ? -3.336 -4.883 26.346 1.00 75.38 96 GLN A O 1
ATOM 780 N N . LYS A 1 97 ? -1.401 -5.592 25.432 1.00 85.62 97 LYS A N 1
ATOM 781 C CA . LYS A 1 97 ? -0.914 -6.360 26.587 1.00 85.62 97 LYS A CA 1
ATOM 782 C C . LYS A 1 97 ? -0.373 -5.467 27.713 1.00 85.62 97 LYS A C 1
ATOM 784 O O . LYS A 1 97 ? -0.543 -5.788 28.885 1.00 85.62 97 LYS A O 1
ATOM 789 N N . GLY A 1 98 ? 0.280 -4.358 27.369 1.00 83.88 98 GLY A N 1
ATOM 790 C CA . GLY A 1 98 ? 0.974 -3.467 28.305 1.00 83.88 98 GLY A CA 1
ATOM 791 C C . GLY A 1 98 ? 2.391 -3.918 28.688 1.00 83.88 98 GLY A C 1
ATOM 792 O O . GLY A 1 98 ? 2.999 -3.315 29.570 1.00 83.88 98 GLY A O 1
ATOM 793 N N . SER A 1 99 ? 2.928 -4.959 28.049 1.00 83.94 99 SER A N 1
ATOM 794 C CA . SER A 1 99 ? 4.304 -5.435 28.232 1.00 83.94 99 SER A CA 1
ATOM 795 C C . SER A 1 99 ? 4.834 -6.103 26.954 1.00 83.94 99 SER A C 1
ATOM 797 O O . SER A 1 99 ? 4.028 -6.456 26.086 1.00 83.94 99 SER A O 1
ATOM 799 N N . PRO A 1 100 ? 6.165 -6.279 26.814 1.00 83.44 100 PRO A N 1
ATOM 800 C CA . PRO A 1 100 ? 6.747 -7.004 25.685 1.00 83.44 100 PRO A CA 1
ATOM 801 C C . PRO A 1 100 ? 6.200 -8.433 25.570 1.00 83.44 100 PRO A C 1
ATOM 803 O O . PRO A 1 100 ? 5.838 -9.060 26.575 1.00 83.44 100 PRO A O 1
ATOM 806 N N . LEU A 1 101 ? 6.122 -8.944 24.342 1.00 84.25 101 LEU A N 1
ATOM 807 C CA . LEU A 1 101 ? 5.696 -10.321 24.081 1.00 84.25 101 LEU A CA 1
ATOM 808 C C . LEU A 1 101 ? 6.804 -11.312 24.459 1.00 84.25 101 LEU A C 1
ATOM 810 O O . LEU A 1 101 ? 7.968 -11.121 24.118 1.00 84.25 101 LEU A O 1
ATOM 814 N N . GLU A 1 102 ? 6.436 -12.390 25.145 1.00 88.06 102 GLU A N 1
ATOM 815 C CA . GLU A 1 102 ? 7.335 -13.497 25.463 1.00 88.06 102 GLU A CA 1
ATOM 816 C C . GLU A 1 102 ? 7.353 -14.535 24.330 1.00 88.06 102 GLU A C 1
ATOM 818 O O . GLU A 1 102 ? 6.390 -14.686 23.576 1.00 88.06 102 GLU A O 1
ATOM 823 N N . ASN A 1 103 ? 8.420 -15.337 24.249 1.00 85.81 103 ASN A N 1
ATOM 824 C CA . ASN A 1 103 ? 8.561 -16.387 23.227 1.00 85.81 103 ASN A CA 1
ATOM 825 C C . ASN A 1 103 ? 7.379 -17.369 23.182 1.00 85.81 103 ASN A C 1
ATOM 827 O O . ASN A 1 103 ? 7.018 -17.857 22.115 1.00 85.81 103 ASN A O 1
ATOM 831 N N . SER A 1 104 ? 6.775 -17.674 24.331 1.00 85.81 104 SER A N 1
ATOM 832 C CA . SER A 1 104 ? 5.593 -18.539 24.429 1.00 85.81 104 SER A CA 1
ATOM 833 C C . SER A 1 104 ? 4.371 -17.949 23.715 1.00 85.81 104 SER A C 1
ATOM 835 O O . SER A 1 104 ? 3.626 -18.689 23.077 1.00 85.81 104 SER A O 1
ATOM 837 N N . GLU A 1 105 ? 4.182 -16.631 23.785 1.00 86.62 105 GLU A N 1
ATOM 838 C CA . GLU A 1 105 ? 3.084 -15.911 23.134 1.00 86.62 105 GLU A CA 1
ATOM 839 C C . GLU A 1 105 ? 3.355 -15.718 21.644 1.00 86.62 105 GLU A C 1
ATOM 841 O O . GLU A 1 105 ? 2.456 -15.894 20.826 1.00 86.62 105 GLU A O 1
ATOM 846 N N . LEU A 1 106 ? 4.606 -15.424 21.280 1.00 86.38 106 LEU A N 1
ATOM 847 C CA . LEU A 1 106 ? 5.031 -15.281 19.886 1.00 86.38 106 LEU A CA 1
ATOM 848 C C . LEU A 1 106 ? 4.792 -16.567 19.082 1.00 86.38 106 LEU A C 1
ATOM 850 O O . LEU A 1 106 ? 4.309 -16.511 17.954 1.00 86.38 106 LEU A O 1
ATOM 854 N N . VAL A 1 107 ? 5.065 -17.732 19.677 1.00 89.19 107 VAL A N 1
ATOM 855 C CA . VAL A 1 107 ? 4.820 -19.045 19.049 1.00 89.19 107 VAL A CA 1
ATOM 856 C C . VAL A 1 107 ? 3.323 -19.379 18.954 1.00 89.19 107 VAL A C 1
ATOM 858 O O . VAL A 1 107 ? 2.925 -20.203 18.134 1.00 89.19 107 VAL A O 1
ATOM 861 N N . ALA A 1 108 ? 2.466 -18.743 19.758 1.00 86.12 108 ALA A N 1
ATOM 862 C CA . ALA A 1 108 ? 1.019 -18.946 19.685 1.00 86.12 108 ALA A CA 1
ATOM 863 C C . ALA A 1 108 ? 0.359 -18.178 18.524 1.00 86.12 108 ALA A C 1
ATOM 865 O O . ALA A 1 108 ? -0.753 -18.523 18.125 1.00 86.12 108 ALA A O 1
ATOM 866 N N . LEU A 1 109 ? 1.029 -17.159 17.973 1.00 86.56 109 LEU A N 1
ATOM 867 C CA . LEU A 1 109 ? 0.516 -16.361 16.859 1.00 86.56 109 LEU A CA 1
ATOM 868 C C . LEU A 1 109 ? 0.434 -17.185 15.573 1.00 86.56 109 LEU A C 1
ATOM 870 O O . LEU A 1 109 ? 1.349 -17.937 15.243 1.00 86.56 109 LEU A O 1
ATOM 874 N N . THR A 1 110 ? -0.637 -17.014 14.802 1.00 86.12 110 THR A N 1
ATOM 875 C CA . THR A 1 110 ? -0.854 -17.768 13.559 1.00 86.12 110 THR A CA 1
ATOM 876 C C . THR A 1 110 ? -0.788 -16.882 12.313 1.00 86.12 110 THR A C 1
ATOM 878 O O . THR A 1 110 ? -0.922 -15.656 12.383 1.00 86.12 110 THR A O 1
ATOM 881 N N . SER A 1 111 ? -0.641 -17.495 11.131 1.00 77.88 111 SER A N 1
ATOM 882 C CA . SER A 1 111 ? -0.828 -16.782 9.856 1.00 77.88 111 SER A CA 1
ATOM 883 C C . SER A 1 111 ? -2.221 -16.172 9.734 1.00 77.88 111 SER A C 1
ATOM 885 O O . SER A 1 111 ? -2.367 -15.089 9.169 1.00 77.88 111 SER A O 1
ATOM 887 N N . GLY A 1 112 ? -3.244 -16.832 10.285 1.00 68.12 112 GLY A N 1
ATOM 888 C CA . GLY A 1 112 ? -4.611 -16.322 10.327 1.00 68.12 112 GLY A CA 1
ATOM 889 C C . GLY A 1 112 ? -4.696 -14.992 11.070 1.00 68.12 112 GLY A C 1
ATOM 890 O O . GLY A 1 112 ? -5.222 -14.024 10.520 1.00 68.12 112 GLY A O 1
ATOM 891 N N . ASP A 1 113 ? -4.106 -14.914 12.263 1.00 75.81 113 ASP A N 1
ATOM 892 C CA . ASP A 1 113 ? -4.081 -13.686 13.067 1.00 75.81 113 ASP A CA 1
ATOM 893 C C . ASP A 1 113 ? -3.333 -12.564 12.346 1.00 75.81 113 ASP A C 1
ATOM 895 O O . ASP A 1 113 ? -3.792 -11.420 12.309 1.00 75.81 113 ASP A O 1
ATOM 899 N N . PHE A 1 114 ? -2.221 -12.903 11.690 1.00 76.06 114 PHE A N 1
ATOM 900 C CA . PHE A 1 114 ? -1.451 -11.938 10.919 1.00 76.06 114 PHE A CA 1
ATOM 901 C C . PHE A 1 114 ? -2.215 -11.423 9.696 1.00 76.06 114 PHE A C 1
ATOM 903 O O . PHE A 1 114 ? -2.202 -10.226 9.411 1.00 76.06 114 PHE A O 1
ATOM 910 N N . ILE A 1 115 ? -2.921 -12.293 8.970 1.00 66.94 115 ILE A N 1
ATOM 911 C CA . ILE A 1 115 ? -3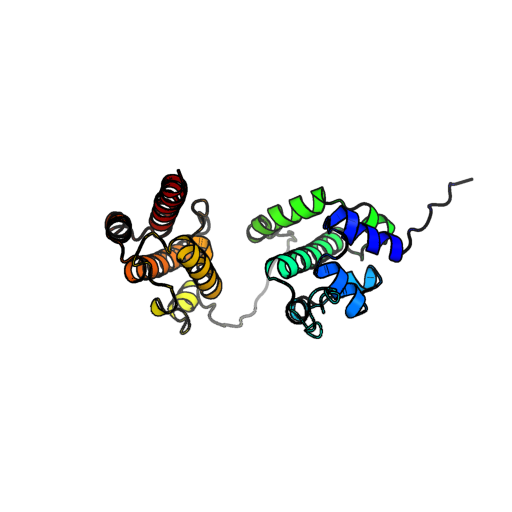.773 -11.901 7.839 1.00 66.94 115 ILE A CA 1
ATOM 912 C C . ILE A 1 115 ? -4.936 -11.035 8.326 1.00 66.94 115 ILE A C 1
ATOM 914 O O . ILE A 1 115 ? -5.242 -10.021 7.696 1.00 66.94 115 ILE A O 1
ATOM 918 N N . LEU A 1 116 ? -5.572 -11.404 9.440 1.00 65.38 116 LEU A N 1
ATOM 919 C CA . LEU A 1 116 ? -6.635 -10.613 10.055 1.00 65.38 116 LEU A CA 1
ATOM 920 C C . LEU A 1 116 ? -6.121 -9.236 10.458 1.00 65.38 116 LEU A C 1
ATOM 922 O O . LEU A 1 116 ? -6.775 -8.250 10.129 1.00 65.38 116 LEU A O 1
ATOM 926 N N . TYR A 1 117 ? -4.937 -9.150 11.067 1.00 75.12 117 TYR A N 1
ATOM 927 C CA . TYR A 1 117 ? -4.289 -7.873 11.334 1.00 75.12 117 TYR A CA 1
ATOM 928 C C . TYR A 1 117 ? -3.990 -7.113 10.049 1.00 75.12 117 TYR A C 1
ATOM 930 O O . TYR A 1 117 ? -4.325 -5.949 9.949 1.00 75.12 117 TYR A O 1
ATOM 938 N N . ARG A 1 118 ? -3.408 -7.728 9.019 1.00 67.75 118 ARG A N 1
ATOM 939 C CA . ARG A 1 118 ? -3.122 -7.030 7.755 1.00 67.75 118 ARG A CA 1
ATOM 940 C C . ARG A 1 118 ? -4.388 -6.474 7.110 1.00 67.75 118 ARG A C 1
ATOM 942 O O . ARG A 1 118 ? -4.355 -5.386 6.554 1.00 67.75 118 ARG A O 1
ATOM 949 N N . ARG A 1 119 ? -5.509 -7.185 7.225 1.00 51.19 119 ARG A N 1
ATOM 950 C CA . ARG A 1 119 ? -6.831 -6.737 6.762 1.00 51.19 119 ARG A CA 1
ATOM 951 C C . ARG A 1 119 ? -7.457 -5.687 7.680 1.00 51.19 119 ARG A C 1
ATOM 953 O O . ARG A 1 119 ? -8.160 -4.813 7.190 1.00 51.19 119 ARG A O 1
ATOM 960 N N . SER A 1 120 ? -7.218 -5.760 8.988 1.00 50.12 120 SER A N 1
ATOM 961 C CA . SER A 1 120 ? -7.782 -4.839 9.976 1.00 50.12 120 SER A CA 1
ATOM 962 C C . SER A 1 120 ? -6.936 -3.592 10.176 1.00 50.12 120 SER A C 1
ATOM 964 O O . SER A 1 120 ? -7.504 -2.556 10.447 1.00 50.12 120 SER A O 1
ATOM 966 N N . ALA A 1 121 ? -5.623 -3.624 9.976 1.00 45.53 121 ALA A N 1
ATOM 967 C CA . ALA A 1 121 ? -4.720 -2.478 9.939 1.00 45.53 121 ALA A CA 1
ATOM 968 C C . ALA A 1 121 ? -5.033 -1.571 8.743 1.00 45.53 121 ALA A C 1
ATOM 970 O O . ALA A 1 121 ? -4.856 -0.360 8.831 1.00 45.53 121 ALA A O 1
ATOM 971 N N . LEU A 1 122 ? -5.601 -2.142 7.674 1.00 39.81 122 LEU A N 1
ATOM 972 C CA . LEU A 1 122 ? -6.265 -1.392 6.604 1.00 39.81 122 LEU A CA 1
ATOM 973 C C . LEU A 1 122 ? -7.575 -0.716 7.077 1.00 39.81 122 LEU A C 1
ATOM 975 O O . LEU A 1 122 ? -7.993 0.262 6.472 1.00 39.81 122 LEU A O 1
ATOM 979 N N . GLY A 1 123 ? -8.199 -1.189 8.166 1.00 30.05 123 GLY A N 1
ATOM 980 C CA . GLY A 1 123 ? -9.408 -0.629 8.799 1.00 30.05 123 GLY A CA 1
ATOM 981 C C . GLY A 1 123 ? -9.198 0.148 10.119 1.00 30.05 123 GLY A C 1
ATOM 982 O O . GLY A 1 123 ? -10.051 0.935 10.507 1.00 30.05 123 GLY A O 1
ATOM 983 N N . GLN A 1 124 ? -8.066 -0.003 10.816 1.00 36.25 124 GLN A N 1
ATOM 984 C CA . GLN A 1 124 ? -7.719 0.684 12.074 1.00 36.25 124 GLN A CA 1
ATOM 985 C C . GLN A 1 124 ? -7.148 2.088 11.832 1.00 36.25 124 GLN A C 1
ATOM 987 O O . GLN A 1 124 ? -6.911 2.832 12.777 1.00 36.25 124 GLN A O 1
ATOM 992 N N . VAL A 1 125 ? -7.018 2.502 10.570 1.00 32.88 125 VAL A N 1
ATOM 993 C CA . VAL A 1 125 ? -6.897 3.923 10.215 1.00 32.88 125 VAL A CA 1
ATOM 994 C C . VAL A 1 125 ? -8.249 4.658 10.364 1.00 32.88 125 VAL A C 1
ATOM 996 O O . VAL A 1 125 ? -8.282 5.877 10.240 1.00 32.88 125 VAL A O 1
ATOM 999 N N . SER A 1 126 ? -9.350 3.949 10.678 1.00 31.86 126 SER A N 1
ATOM 1000 C CA . SER A 1 126 ? -10.684 4.524 10.938 1.00 31.86 126 SER A CA 1
ATOM 1001 C C . SER A 1 126 ? -11.129 4.553 12.410 1.00 31.86 126 SER A C 1
ATOM 1003 O O . SER A 1 126 ? -12.169 5.140 12.686 1.00 31.86 126 SER A O 1
ATOM 1005 N N . ASN A 1 127 ? -10.375 4.018 13.379 1.00 26.88 127 ASN A N 1
ATOM 1006 C CA . ASN A 1 127 ? -10.813 4.003 14.784 1.00 26.88 127 ASN A CA 1
ATOM 1007 C C . ASN A 1 127 ? -9.679 4.368 15.754 1.00 26.88 127 ASN A C 1
ATOM 1009 O O . ASN A 1 127 ? -8.831 3.542 16.075 1.00 26.88 127 ASN A O 1
ATOM 1013 N N . VAL A 1 128 ? -9.724 5.585 16.303 1.00 29.11 128 VAL A N 1
ATOM 1014 C CA . VAL A 1 128 ? -9.021 5.920 17.551 1.00 29.11 128 VAL A CA 1
ATOM 1015 C C . VAL A 1 128 ? -9.993 5.651 18.710 1.00 29.11 128 VAL A C 1
ATOM 1017 O O . VAL A 1 128 ? -11.082 6.228 18.703 1.00 29.11 128 VAL A O 1
ATOM 1020 N N . PRO A 1 129 ? -9.674 4.811 19.711 1.00 32.09 129 PRO A N 1
ATOM 1021 C CA . PRO A 1 129 ? -10.494 4.709 20.910 1.00 32.09 129 PRO A CA 1
ATOM 1022 C C . PRO A 1 129 ? -10.169 5.880 21.845 1.00 32.09 129 PRO A C 1
ATOM 1024 O O . PRO A 1 129 ? -9.029 6.046 22.277 1.00 32.09 129 PRO A O 1
ATOM 1027 N N . ALA A 1 130 ? -11.177 6.689 22.168 1.00 31.80 130 ALA A N 1
ATOM 1028 C CA . ALA A 1 130 ? -11.110 7.660 23.252 1.00 31.80 130 ALA A CA 1
ATOM 1029 C C . ALA A 1 130 ? -11.331 6.940 24.592 1.00 31.80 130 ALA A C 1
ATOM 1031 O O . ALA A 1 130 ? -12.423 6.433 24.848 1.00 31.80 130 ALA A O 1
ATOM 1032 N N . THR A 1 131 ? -10.316 6.918 25.458 1.00 28.77 131 THR A N 1
ATOM 1033 C CA . THR A 1 131 ? -10.505 6.573 26.873 1.00 28.77 131 THR A CA 1
ATOM 1034 C C . THR A 1 131 ? -10.896 7.834 27.635 1.00 28.77 131 THR A C 1
ATOM 1036 O O . THR A 1 131 ? -10.196 8.845 27.611 1.00 28.77 131 THR A O 1
ATOM 1039 N N . ILE A 1 132 ? -12.055 7.759 28.279 1.00 40.59 132 ILE A N 1
ATOM 1040 C CA . ILE A 1 132 ? -12.704 8.821 29.041 1.00 40.59 132 ILE A CA 1
ATOM 1041 C C . ILE A 1 132 ? -12.058 8.907 30.429 1.00 40.59 132 ILE A C 1
ATOM 1043 O O . ILE A 1 132 ? -12.031 7.911 31.147 1.00 40.59 132 ILE A O 1
ATOM 1047 N N . SER A 1 133 ? -11.652 10.109 30.836 1.00 27.66 133 SER A N 1
ATOM 1048 C CA . SER A 1 133 ? -11.518 10.490 32.247 1.00 27.66 133 SER A CA 1
ATOM 1049 C C . SER A 1 133 ? -12.198 11.849 32.449 1.00 27.66 133 SER A C 1
ATOM 1051 O O . SER A 1 133 ? -11.935 12.768 31.669 1.00 27.66 133 SER A O 1
ATOM 1053 N N . PRO A 1 134 ? -13.078 12.018 33.453 1.00 45.22 134 PRO A N 1
ATOM 1054 C CA . PRO A 1 134 ? -13.711 13.301 33.727 1.00 45.22 134 PRO A CA 1
ATOM 1055 C C . PRO A 1 134 ? -12.824 14.136 34.657 1.00 45.22 134 PRO A C 1
ATOM 1057 O O . PRO A 1 134 ? -12.343 13.599 35.652 1.00 45.22 134 PRO A O 1
ATOM 1060 N N . SER A 1 135 ? -12.632 15.429 34.356 1.00 29.66 135 SER A N 1
ATOM 1061 C CA . SER A 1 135 ? -12.632 16.560 35.318 1.00 29.66 135 SER A CA 1
ATOM 1062 C C . SER A 1 135 ? -12.159 17.885 34.687 1.00 29.66 135 SER A C 1
ATOM 1064 O O . SER A 1 135 ? -11.001 18.032 34.321 1.00 29.66 135 SER A O 1
ATOM 1066 N N . LEU A 1 136 ? -13.111 18.818 34.585 1.00 34.00 136 LEU A N 1
ATOM 1067 C CA . LEU A 1 136 ? -13.094 20.279 34.818 1.00 34.00 136 LEU A CA 1
ATOM 1068 C C . LEU A 1 136 ? -11.776 21.098 34.780 1.00 34.00 136 LEU A C 1
ATOM 1070 O O . LEU A 1 136 ? -10.880 20.859 35.576 1.00 34.00 136 LEU A O 1
ATOM 1074 N N . ASN A 1 137 ? -11.831 22.178 33.969 1.00 35.25 137 ASN A N 1
ATOM 1075 C CA . ASN A 1 137 ? -11.191 23.519 34.037 1.00 35.25 137 ASN A CA 1
ATOM 1076 C C . ASN A 1 137 ? -9.685 23.595 34.392 1.00 35.25 137 ASN A C 1
ATOM 1078 O O . ASN A 1 137 ? -9.255 23.142 35.438 1.00 35.25 137 ASN A O 1
ATOM 1082 N N . ASN A 1 138 ? -8.819 24.284 33.642 1.00 30.86 138 ASN A N 1
ATOM 1083 C CA . ASN A 1 138 ? -8.865 25.718 33.345 1.00 30.86 138 ASN A CA 1
ATOM 1084 C C . ASN A 1 138 ? -7.756 26.068 32.322 1.00 30.86 138 ASN A C 1
ATOM 1086 O O . ASN A 1 138 ? -6.697 25.454 32.342 1.00 30.86 138 ASN A O 1
ATOM 1090 N N . GLN A 1 139 ? -8.028 27.070 31.479 1.00 36.81 139 GLN A N 1
ATOM 1091 C CA . GLN A 1 139 ? -7.118 28.039 30.836 1.00 36.81 139 GLN A CA 1
ATOM 1092 C C . GLN A 1 139 ? -5.627 27.679 30.627 1.00 36.81 139 GLN A C 1
ATOM 1094 O O . GLN A 1 139 ? -4.882 27.525 31.582 1.00 36.81 139 GLN A O 1
ATOM 1099 N N . LEU A 1 140 ? -5.133 27.777 29.387 1.00 28.94 140 LEU A N 1
ATOM 1100 C CA . LEU A 1 140 ? -4.345 28.932 28.920 1.00 28.94 140 LEU A CA 1
ATOM 1101 C C . LEU A 1 140 ? -3.920 28.749 27.452 1.00 28.94 140 LEU A C 1
ATOM 1103 O O . LEU A 1 140 ? -3.513 27.690 26.990 1.00 28.94 140 LEU A O 1
ATOM 1107 N N . SER A 1 141 ? -4.076 29.845 26.730 1.00 38.53 141 SER A N 1
ATOM 1108 C CA . SER A 1 141 ? -3.832 30.089 25.316 1.00 38.53 141 SER A CA 1
ATOM 1109 C C . SER A 1 141 ? -2.406 29.810 24.834 1.00 38.53 141 SER A C 1
ATOM 1111 O O . SER A 1 141 ? -1.470 30.433 25.327 1.00 38.53 141 SER A O 1
ATOM 1113 N N . THR A 1 142 ? -2.283 29.082 23.721 1.00 27.56 142 THR A N 1
ATOM 1114 C CA . THR A 1 142 ? -1.316 29.398 22.656 1.00 27.56 142 THR A CA 1
ATOM 1115 C C . THR A 1 142 ? -1.972 29.220 21.286 1.00 27.56 142 THR A C 1
ATOM 1117 O O . THR A 1 142 ? -2.262 28.128 20.806 1.00 27.56 142 THR A O 1
ATOM 1120 N N . SER A 1 143 ? -2.237 30.358 20.648 1.00 37.12 143 SER A N 1
ATOM 1121 C CA . SER A 1 143 ? -2.632 30.453 19.249 1.00 37.12 143 SER A CA 1
ATOM 1122 C C . SER A 1 143 ? -1.504 29.924 18.361 1.00 37.12 143 SER A C 1
ATOM 1124 O O . SER A 1 143 ? -0.507 30.612 18.152 1.00 37.12 143 SER A O 1
ATOM 1126 N N . THR A 1 144 ? -1.719 28.763 17.750 1.00 30.06 144 THR A N 1
ATOM 1127 C CA . THR A 1 144 ? -1.132 28.441 16.446 1.00 30.06 144 THR A CA 1
ATOM 1128 C C . THR A 1 144 ? -2.286 28.000 15.559 1.00 30.06 144 THR A C 1
ATOM 1130 O O . THR A 1 144 ? -2.928 26.996 15.849 1.00 30.06 144 THR A O 1
ATOM 1133 N N . LYS A 1 145 ? -2.615 28.793 14.529 1.00 37.84 145 LYS A N 1
ATOM 1134 C CA . LYS A 1 145 ? -3.672 28.484 13.551 1.00 37.84 145 LYS A CA 1
ATOM 1135 C C . LYS A 1 145 ? -3.525 27.035 13.077 1.00 37.84 145 LYS A C 1
ATOM 1137 O O . LYS A 1 145 ? -2.598 26.742 12.322 1.00 37.84 145 LYS A O 1
ATOM 1142 N N . ALA A 1 146 ? -4.442 26.166 13.495 1.00 40.47 146 ALA A N 1
ATOM 1143 C CA . ALA A 1 146 ? -4.627 24.853 12.901 1.00 40.47 146 ALA A CA 1
ATOM 1144 C C . ALA A 1 146 ? -4.921 25.069 11.410 1.00 40.47 146 ALA A C 1
ATOM 1146 O O . ALA A 1 146 ? -5.950 25.638 11.041 1.00 40.47 146 ALA A O 1
ATOM 1147 N N . ARG A 1 147 ? -3.957 24.732 10.552 1.00 49.69 147 ARG A N 1
ATOM 1148 C CA . ARG A 1 147 ? -4.127 24.796 9.099 1.00 49.69 147 ARG A CA 1
ATOM 1149 C C . ARG A 1 147 ? -5.039 23.636 8.702 1.00 49.69 147 ARG A C 1
ATOM 1151 O O . ARG A 1 147 ? -4.812 22.513 9.136 1.00 49.69 147 ARG A O 1
ATOM 1158 N N . SER A 1 148 ? -6.080 23.915 7.920 1.00 59.91 148 SER A N 1
ATOM 1159 C CA . SER A 1 148 ? -6.988 22.881 7.421 1.00 59.91 148 SER A CA 1
ATOM 1160 C C . SER A 1 148 ? -6.239 21.963 6.452 1.00 59.91 148 SER A C 1
ATOM 1162 O O . SER A 1 148 ? -5.543 22.453 5.562 1.00 59.91 148 SER A O 1
ATOM 1164 N N . ALA A 1 149 ? -6.412 20.645 6.580 1.00 59.38 149 ALA A N 1
ATOM 1165 C CA . ALA A 1 149 ? -5.824 19.643 5.682 1.00 59.38 149 ALA A CA 1
ATOM 1166 C C . ALA A 1 149 ? -6.144 19.905 4.192 1.00 59.38 149 ALA A C 1
ATOM 1168 O O . ALA A 1 149 ? -5.375 19.542 3.304 1.00 59.38 149 ALA A O 1
ATOM 1169 N N . VAL A 1 150 ? -7.251 20.603 3.911 1.00 56.53 150 VAL A N 1
ATOM 1170 C CA . VAL A 1 150 ? -7.644 21.040 2.563 1.00 56.53 150 VAL A CA 1
ATOM 1171 C C . VAL A 1 150 ? -6.696 22.110 2.006 1.00 56.53 150 VAL A C 1
ATOM 1173 O O . VAL A 1 150 ? -6.317 22.049 0.836 1.00 56.53 150 VAL A O 1
ATOM 1176 N N . ASP A 1 151 ? -6.270 23.069 2.831 1.00 57.62 151 ASP A N 1
ATOM 1177 C CA . ASP A 1 151 ? -5.334 24.123 2.415 1.00 57.62 151 ASP A CA 1
ATOM 1178 C C . ASP A 1 151 ? -3.929 23.562 2.174 1.00 57.62 151 ASP A C 1
ATOM 1180 O O . ASP A 1 151 ? -3.208 24.023 1.287 1.00 57.62 151 ASP A O 1
ATOM 1184 N N . GLU A 1 152 ? -3.546 22.541 2.941 1.00 66.25 152 GLU A N 1
ATOM 1185 C CA . GLU A 1 152 ? -2.297 21.805 2.752 1.00 66.25 152 GLU A CA 1
ATOM 1186 C C . GLU A 1 152 ? -2.336 20.932 1.488 1.00 66.25 152 GLU A C 1
ATOM 1188 O O . GLU A 1 152 ? -1.359 20.874 0.735 1.00 66.25 152 GLU A O 1
ATOM 1193 N N . PHE A 1 153 ? -3.491 20.334 1.177 1.00 65.44 153 PHE A N 1
ATOM 1194 C CA . PHE A 1 153 ? -3.694 19.608 -0.073 1.00 65.44 153 PHE A CA 1
ATOM 1195 C C . PHE A 1 153 ? -3.577 20.525 -1.301 1.00 65.44 153 PHE A C 1
ATOM 1197 O O . PHE A 1 153 ? -2.827 20.210 -2.229 1.00 65.44 153 PHE A O 1
ATOM 1204 N N . LYS A 1 154 ? -4.233 21.694 -1.274 1.00 61.84 154 LYS A N 1
ATOM 1205 C CA . LYS A 1 154 ? -4.215 22.677 -2.375 1.00 61.84 154 LYS A CA 1
ATOM 1206 C C . LYS A 1 154 ? -2.847 23.324 -2.610 1.00 61.84 154 LYS A C 1
ATOM 1208 O O . LYS A 1 154 ? -2.550 23.709 -3.736 1.00 61.84 154 LYS A O 1
ATOM 1213 N N . ARG A 1 155 ? -2.001 23.441 -1.578 1.00 57.44 155 ARG A N 1
ATOM 1214 C CA . ARG A 1 155 ? -0.642 24.009 -1.690 1.00 57.44 155 ARG A CA 1
ATOM 1215 C C . ARG A 1 155 ? 0.437 23.018 -2.119 1.00 57.44 155 ARG A C 1
ATOM 1217 O O . ARG A 1 155 ? 1.570 23.445 -2.328 1.00 57.44 155 ARG A O 1
ATOM 1224 N N . GLY A 1 156 ? 0.139 21.721 -2.195 1.00 57.59 156 GLY A N 1
ATOM 1225 C CA . GLY A 1 156 ? 1.141 20.685 -2.439 1.00 57.59 156 GLY A CA 1
ATOM 1226 C C . GLY A 1 156 ? 1.862 20.843 -3.782 1.00 57.59 156 GLY A C 1
ATOM 1227 O O . GLY A 1 156 ? 1.416 20.300 -4.785 1.00 57.59 156 GLY A O 1
ATOM 1228 N N . VAL A 1 157 ? 3.029 21.496 -3.768 1.00 43.78 157 VAL A N 1
ATOM 1229 C CA . VAL A 1 157 ? 3.937 21.776 -4.908 1.00 43.78 157 VAL A CA 1
ATOM 1230 C C . VAL A 1 157 ? 4.397 20.509 -5.666 1.00 43.78 157 VAL A C 1
ATOM 1232 O O . VAL A 1 157 ? 4.992 20.602 -6.730 1.00 43.78 157 VAL A O 1
ATOM 1235 N N . LYS A 1 158 ? 4.109 19.306 -5.148 1.00 55.53 158 LYS A N 1
ATOM 1236 C CA . LYS A 1 158 ? 4.555 18.012 -5.699 1.00 55.53 158 LYS A CA 1
ATOM 1237 C C . LYS A 1 158 ? 3.510 17.265 -6.548 1.00 55.53 158 LYS A C 1
ATOM 1239 O O . LYS A 1 158 ? 3.847 16.242 -7.144 1.00 55.53 158 LYS A O 1
ATOM 1244 N N . ARG A 1 159 ? 2.255 17.729 -6.597 1.00 67.56 159 ARG A N 1
ATOM 1245 C CA . ARG A 1 159 ? 1.155 17.040 -7.298 1.00 67.56 159 ARG A CA 1
ATOM 1246 C C . ARG A 1 159 ? 0.961 17.626 -8.695 1.00 67.56 159 ARG A C 1
ATOM 1248 O O . ARG A 1 159 ? 0.176 18.551 -8.877 1.00 67.56 159 ARG A O 1
ATOM 1255 N N . ASP A 1 160 ? 1.685 17.085 -9.670 1.00 74.12 160 ASP A N 1
ATOM 1256 C CA . ASP A 1 160 ? 1.519 17.426 -11.086 1.00 74.12 160 ASP A CA 1
ATOM 1257 C C . ASP A 1 160 ? 0.859 16.266 -11.847 1.00 74.12 160 ASP A C 1
ATOM 1259 O O . ASP A 1 160 ? 1.272 15.109 -11.735 1.00 74.12 160 ASP A O 1
ATOM 1263 N N . LYS A 1 161 ? -0.166 16.583 -12.643 1.00 74.88 161 LYS A N 1
ATOM 1264 C CA . LYS A 1 161 ? -0.852 15.636 -13.530 1.00 74.88 161 LYS A CA 1
ATOM 1265 C C . LYS A 1 161 ? 0.066 15.069 -14.619 1.00 74.88 161 LYS A C 1
ATOM 1267 O O . LYS A 1 161 ? -0.211 13.991 -15.139 1.00 74.88 161 LYS A O 1
ATOM 1272 N N . THR A 1 162 ? 1.164 15.756 -14.943 1.00 79.81 162 THR A N 1
ATOM 1273 C CA . THR A 1 162 ? 2.178 15.279 -15.900 1.00 79.81 162 THR A CA 1
ATOM 1274 C C . THR A 1 162 ? 2.990 14.090 -15.379 1.00 79.81 162 THR A C 1
ATOM 1276 O O . THR A 1 162 ? 3.567 13.358 -16.178 1.00 79.81 162 THR A O 1
ATOM 1279 N N . HIS A 1 163 ? 2.989 13.838 -14.063 1.00 81.25 163 HIS A N 1
ATOM 1280 C CA . HIS A 1 163 ? 3.651 12.675 -13.461 1.00 81.25 163 HIS A CA 1
ATOM 1281 C C . HIS A 1 163 ? 2.907 11.350 -13.701 1.00 81.25 163 HIS A C 1
ATOM 1283 O O . HIS A 1 163 ? 3.418 10.283 -13.357 1.00 81.25 163 HIS A O 1
ATOM 1289 N N . TYR A 1 164 ? 1.690 11.397 -14.244 1.00 85.94 164 TYR A N 1
ATOM 1290 C CA . TYR A 1 164 ? 0.914 10.200 -14.546 1.00 85.94 164 TYR A CA 1
ATOM 1291 C C . TYR A 1 164 ? 1.211 9.693 -15.970 1.00 85.94 164 TYR A C 1
ATOM 1293 O O . TYR A 1 164 ? 1.396 10.499 -16.887 1.00 85.94 164 TYR A O 1
ATOM 1301 N N . PRO A 1 165 ? 1.243 8.364 -16.183 1.00 84.69 165 PRO A N 1
ATOM 1302 C CA . PRO A 1 165 ? 1.478 7.766 -17.501 1.00 84.69 165 PRO A CA 1
ATOM 1303 C C . PRO A 1 165 ? 0.335 8.100 -18.465 1.00 84.69 165 PRO A C 1
ATOM 1305 O O . PRO A 1 165 ? -0.794 8.253 -18.028 1.00 84.69 165 PRO A O 1
ATOM 1308 N N . ILE A 1 166 ? 0.582 8.155 -19.777 1.00 91.38 166 ILE A N 1
ATOM 1309 C CA . ILE A 1 166 ? -0.478 8.378 -20.777 1.00 91.38 166 ILE A CA 1
ATOM 1310 C C . ILE A 1 166 ? -0.891 7.042 -21.405 1.00 91.38 166 ILE A C 1
ATOM 1312 O O . ILE A 1 166 ? -0.058 6.342 -21.981 1.00 91.38 166 ILE A O 1
ATOM 1316 N N . LEU A 1 167 ? -2.183 6.719 -21.366 1.00 88.50 167 LEU A N 1
ATOM 1317 C CA . LEU A 1 167 ? -2.780 5.594 -22.081 1.00 88.50 167 LEU A CA 1
ATOM 1318 C C . LEU A 1 167 ? -3.273 6.052 -23.457 1.00 88.50 167 LEU A C 1
ATOM 1320 O O . LEU A 1 167 ? -4.338 6.654 -23.568 1.00 88.50 167 LEU A O 1
ATOM 1324 N N . LYS A 1 168 ? -2.506 5.769 -24.514 1.00 88.62 168 LYS A N 1
ATOM 1325 C CA . LYS A 1 168 ? -2.909 6.048 -25.910 1.00 88.62 168 LYS A CA 1
ATOM 1326 C C . LYS A 1 168 ? -3.478 4.834 -26.644 1.00 88.62 168 LYS A C 1
ATOM 1328 O O . LYS A 1 168 ? -4.133 5.004 -27.663 1.00 88.62 168 LYS A O 1
ATOM 1333 N N . ASP A 1 169 ? -3.200 3.636 -26.144 1.00 84.31 169 ASP A N 1
ATOM 1334 C CA . ASP A 1 169 ? -3.565 2.366 -26.768 1.00 84.31 169 ASP A CA 1
ATOM 1335 C C . ASP A 1 169 ? -3.848 1.341 -25.665 1.00 84.31 169 ASP A C 1
ATOM 1337 O O . ASP A 1 169 ? -3.050 1.183 -24.734 1.00 84.31 169 ASP A O 1
ATOM 1341 N N . ASP A 1 170 ? -4.986 0.658 -25.781 1.00 83.06 170 ASP A N 1
ATOM 1342 C CA . ASP A 1 170 ? -5.498 -0.340 -24.840 1.00 83.06 170 ASP A CA 1
ATOM 1343 C C . ASP A 1 170 ? -4.475 -1.431 -24.496 1.00 83.06 170 ASP A C 1
ATOM 1345 O O . ASP A 1 170 ? -4.498 -1.976 -23.393 1.00 83.06 170 ASP A O 1
ATOM 1349 N N . ARG A 1 171 ? -3.560 -1.760 -25.419 1.00 80.69 171 ARG A N 1
ATOM 1350 C CA . ARG A 1 171 ? -2.534 -2.799 -25.215 1.00 80.69 171 ARG A CA 1
ATOM 1351 C C . ARG A 1 171 ? -1.579 -2.478 -24.066 1.00 80.69 171 ARG A C 1
ATOM 1353 O O . ARG A 1 171 ? -0.987 -3.390 -23.499 1.00 80.69 171 ARG A O 1
ATOM 1360 N N . TYR A 1 172 ? -1.443 -1.203 -23.700 1.00 80.69 172 TYR A N 1
ATOM 1361 C CA . TYR A 1 172 ? -0.592 -0.765 -22.592 1.00 80.69 172 TYR A CA 1
ATOM 1362 C C . TYR A 1 172 ? -1.344 -0.634 -21.263 1.00 80.69 172 TYR A C 1
ATOM 1364 O O . TYR A 1 172 ? -0.780 -0.099 -20.307 1.00 80.69 172 TYR A O 1
ATOM 1372 N N . TRP A 1 173 ? -2.589 -1.118 -21.185 1.00 80.62 173 TRP A N 1
ATOM 1373 C CA . TRP A 1 173 ? -3.439 -0.996 -20.000 1.00 80.62 173 TRP A CA 1
ATOM 1374 C C . TRP A 1 173 ? -2.764 -1.470 -18.707 1.00 80.62 173 TRP A C 1
ATOM 1376 O O . TRP A 1 173 ? -2.745 -0.725 -17.734 1.00 80.62 173 TRP A O 1
ATOM 1386 N N . ASP A 1 174 ? -2.167 -2.665 -18.689 1.00 74.00 174 ASP A N 1
ATOM 1387 C CA . ASP A 1 174 ? -1.559 -3.226 -17.471 1.00 74.00 174 ASP A CA 1
ATOM 1388 C C . ASP A 1 174 ? -0.395 -2.357 -16.951 1.00 74.00 174 ASP A C 1
ATOM 1390 O O . ASP A 1 174 ? -0.313 -2.050 -15.759 1.00 74.00 174 ASP A O 1
ATOM 1394 N N . ASN A 1 175 ? 0.454 -1.868 -17.861 1.00 72.75 175 ASN A N 1
ATOM 1395 C CA . ASN A 1 175 ? 1.555 -0.968 -17.516 1.00 72.75 175 ASN A CA 1
ATOM 1396 C C . ASN A 1 175 ? 1.052 0.408 -17.047 1.00 72.75 175 ASN A C 1
ATOM 1398 O O . ASN A 1 175 ? 1.553 0.960 -16.061 1.00 72.75 175 ASN A O 1
ATOM 1402 N N . PHE A 1 176 ? 0.041 0.951 -17.733 1.00 83.94 176 PHE A N 1
ATOM 1403 C CA . PHE A 1 176 ? -0.619 2.192 -17.343 1.00 83.94 176 PHE A CA 1
ATOM 1404 C C . PHE A 1 176 ? -1.228 2.075 -15.946 1.00 83.94 176 PHE A C 1
ATOM 1406 O O . PHE A 1 176 ? -0.945 2.918 -15.103 1.00 83.94 176 PHE A O 1
ATOM 1413 N N . TYR A 1 177 ? -2.005 1.023 -15.677 1.00 75.62 177 TYR A N 1
ATOM 1414 C CA . TYR A 1 177 ? -2.704 0.820 -14.411 1.00 75.62 177 TYR A CA 1
ATOM 1415 C C . TYR A 1 177 ? -1.727 0.767 -13.233 1.00 75.62 177 TYR A C 1
ATOM 1417 O O . TYR A 1 177 ? -1.879 1.518 -12.269 1.00 75.62 177 TYR A O 1
ATOM 1425 N N . ARG A 1 178 ? -0.669 -0.050 -13.337 1.00 75.31 178 ARG A N 1
ATOM 1426 C CA . ARG A 1 178 ? 0.365 -0.146 -12.292 1.00 75.31 178 ARG A CA 1
ATOM 1427 C C . ARG A 1 178 ? 1.047 1.198 -12.048 1.00 75.31 178 ARG A C 1
ATOM 1429 O O . ARG A 1 178 ? 1.155 1.628 -10.903 1.00 75.31 178 ARG A O 1
ATOM 1436 N N . SER A 1 179 ? 1.462 1.876 -13.116 1.00 69.06 179 SER A N 1
ATOM 1437 C CA . SER A 1 179 ? 2.161 3.161 -13.022 1.00 69.06 179 SER A CA 1
ATOM 1438 C C . SER A 1 179 ? 1.255 4.277 -12.483 1.00 69.06 179 SER A C 1
ATOM 1440 O O . SER A 1 179 ? 1.683 5.080 -11.659 1.00 69.06 179 SER A O 1
ATOM 1442 N N . PHE A 1 180 ? -0.020 4.297 -12.878 1.00 83.31 180 PHE A N 1
ATOM 1443 C CA . PHE A 1 180 ? -1.010 5.267 -12.414 1.00 83.31 180 PHE A CA 1
ATOM 1444 C C . PHE A 1 180 ? -1.278 5.122 -10.909 1.00 83.31 180 PHE A C 1
ATOM 1446 O O . PHE A 1 180 ? -1.275 6.119 -10.186 1.00 83.31 180 PHE A O 1
ATOM 1453 N N . VAL A 1 181 ? -1.448 3.887 -10.419 1.00 77.44 181 VAL A N 1
ATOM 1454 C CA . VAL A 1 181 ? -1.642 3.603 -8.986 1.00 77.44 181 VAL A CA 1
ATOM 1455 C C . VAL A 1 181 ? -0.418 4.029 -8.168 1.00 77.44 181 VAL A C 1
ATOM 1457 O O . VAL A 1 181 ? -0.571 4.661 -7.124 1.00 77.44 181 VAL A O 1
ATOM 1460 N N . VAL A 1 182 ? 0.799 3.757 -8.651 1.00 71.31 182 VAL A N 1
ATOM 1461 C CA . VAL A 1 182 ? 2.047 4.167 -7.978 1.00 71.31 182 VAL A CA 1
ATOM 1462 C C . VAL A 1 182 ? 2.150 5.691 -7.849 1.00 71.31 182 VAL A C 1
ATOM 1464 O O . VAL A 1 182 ? 2.478 6.202 -6.770 1.00 71.31 182 VAL A O 1
ATOM 1467 N N . THR A 1 183 ? 1.831 6.434 -8.912 1.00 73.56 183 THR A N 1
ATOM 1468 C CA . THR A 1 183 ? 1.833 7.903 -8.867 1.00 73.56 183 THR A CA 1
ATOM 1469 C C . THR A 1 183 ? 0.743 8.434 -7.930 1.00 73.56 183 THR A C 1
ATOM 1471 O O . THR A 1 183 ? 1.013 9.341 -7.142 1.00 73.56 183 THR A O 1
ATOM 1474 N N . ALA A 1 184 ? -0.452 7.833 -7.929 1.00 78.00 184 ALA A N 1
ATOM 1475 C CA . ALA A 1 184 ? -1.547 8.218 -7.035 1.00 78.00 184 ALA A CA 1
ATOM 1476 C C . ALA A 1 184 ? -1.204 8.036 -5.549 1.00 78.00 184 ALA A C 1
ATOM 1478 O O . ALA A 1 184 ? -1.467 8.933 -4.747 1.00 78.00 184 ALA A O 1
ATOM 1479 N N . VAL A 1 185 ? -0.549 6.926 -5.188 1.00 75.75 185 VAL A N 1
ATOM 1480 C CA . VAL A 1 185 ? -0.036 6.696 -3.825 1.00 75.75 185 VAL A CA 1
ATOM 1481 C C . VAL A 1 185 ? 1.021 7.742 -3.462 1.00 75.75 185 VAL A C 1
ATOM 1483 O O . VAL A 1 185 ? 0.980 8.322 -2.380 1.00 75.75 185 VAL A O 1
ATOM 1486 N N . SER A 1 186 ? 1.930 8.054 -4.390 1.00 74.25 186 SER A N 1
ATOM 1487 C CA . SER A 1 186 ? 2.973 9.073 -4.184 1.00 74.25 186 SER A CA 1
ATOM 1488 C C . SER A 1 186 ? 2.404 10.486 -4.000 1.00 74.25 186 SER A C 1
ATOM 1490 O O . SER A 1 186 ? 3.051 11.355 -3.416 1.00 74.25 186 SER A O 1
ATOM 1492 N N . HIS A 1 187 ? 1.199 10.740 -4.515 1.00 78.25 187 HIS A N 1
ATOM 1493 C CA . HIS A 1 187 ? 0.487 12.013 -4.374 1.00 78.25 187 HIS A CA 1
ATOM 1494 C C . HIS A 1 187 ? -0.511 12.021 -3.208 1.00 78.25 187 HIS A C 1
ATOM 1496 O O . HIS A 1 187 ? -1.124 13.067 -2.964 1.00 78.25 187 HIS A O 1
ATOM 1502 N N . ASN A 1 188 ? -0.637 10.912 -2.469 1.00 77.00 188 ASN A N 1
ATOM 1503 C CA . ASN A 1 188 ? -1.607 10.702 -1.390 1.00 77.00 188 ASN A CA 1
ATOM 1504 C C . ASN A 1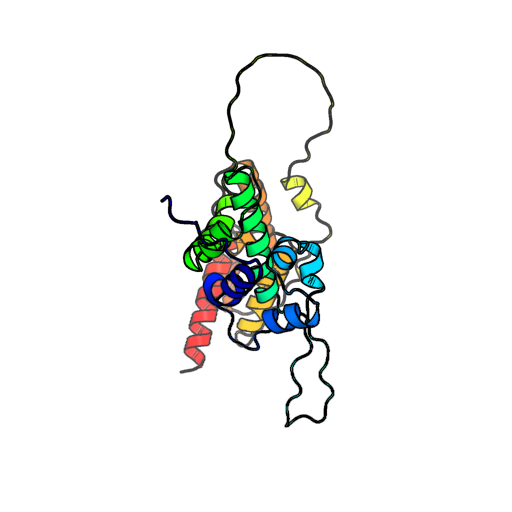 188 ? -3.067 10.876 -1.849 1.00 77.00 188 ASN A C 1
ATOM 1506 O O . ASN A 1 188 ? -3.860 11.555 -1.189 1.00 77.00 188 ASN A O 1
ATOM 1510 N N . VAL A 1 189 ? -3.405 10.335 -3.023 1.00 82.50 189 VAL A N 1
ATOM 1511 C CA . VAL A 1 189 ? -4.761 10.359 -3.605 1.00 82.50 189 VAL A CA 1
ATOM 1512 C C . VAL A 1 189 ? -5.287 8.959 -3.939 1.00 82.50 189 VAL A C 1
ATOM 1514 O O . VAL A 1 189 ? -6.309 8.814 -4.605 1.00 82.50 189 VAL A O 1
ATOM 1517 N N . GLU A 1 190 ? -4.622 7.915 -3.447 1.00 79.69 190 GLU A N 1
ATOM 1518 C CA . GLU A 1 190 ? -4.971 6.507 -3.651 1.00 79.69 190 GLU A CA 1
ATOM 1519 C C . GLU A 1 190 ? -6.385 6.162 -3.178 1.00 79.69 190 GLU A C 1
ATOM 1521 O O . GLU A 1 190 ? -7.044 5.318 -3.779 1.00 79.69 190 GLU A O 1
ATOM 1526 N N . LYS A 1 191 ? -6.890 6.878 -2.166 1.00 78.56 191 LYS A N 1
ATOM 1527 C CA . LYS A 1 191 ? -8.257 6.725 -1.652 1.00 78.56 191 LYS A CA 1
ATOM 1528 C C . LYS A 1 191 ? -9.327 6.954 -2.724 1.00 78.56 191 LYS A C 1
ATOM 1530 O O . LYS A 1 191 ? -10.402 6.379 -2.642 1.00 78.56 191 LYS A O 1
ATOM 1535 N N . VAL A 1 192 ? -9.045 7.775 -3.740 1.00 82.00 192 VAL A N 1
ATOM 1536 C CA . VAL A 1 192 ? -9.973 8.030 -4.859 1.00 82.00 192 VAL A CA 1
ATOM 1537 C C . VAL A 1 192 ? -10.076 6.825 -5.795 1.00 82.00 192 VAL A C 1
ATOM 1539 O O . VAL A 1 192 ? -11.076 6.671 -6.488 1.00 82.00 192 VAL A O 1
ATOM 1542 N N . LEU A 1 193 ? -9.053 5.969 -5.826 1.00 81.12 193 LEU A N 1
ATOM 1543 C CA . LEU A 1 193 ? -9.010 4.796 -6.699 1.00 81.12 193 LEU A CA 1
ATOM 1544 C C . LEU A 1 193 ? -9.785 3.605 -6.125 1.00 81.12 193 LEU A C 1
ATOM 1546 O O . LEU A 1 193 ? -10.082 2.665 -6.860 1.00 81.12 193 LEU A O 1
ATOM 1550 N N . ASP A 1 194 ? -10.112 3.635 -4.833 1.00 75.88 194 ASP A N 1
ATOM 1551 C CA . ASP A 1 194 ? -10.925 2.618 -4.177 1.00 75.88 194 ASP A CA 1
ATOM 1552 C C . ASP A 1 194 ? -12.415 2.934 -4.382 1.00 75.88 194 ASP A C 1
ATOM 1554 O O . ASP A 1 194 ? -12.903 3.900 -3.802 1.00 75.88 194 ASP A O 1
ATOM 1558 N N . PRO A 1 195 ? -13.179 2.135 -5.149 1.00 62.84 195 PRO A N 1
ATOM 1559 C CA . PRO A 1 195 ? -14.600 2.378 -5.405 1.00 62.84 195 PRO A CA 1
ATOM 1560 C C . PRO A 1 195 ? -15.500 2.214 -4.171 1.00 62.84 195 PRO A C 1
ATOM 1562 O O . PRO A 1 195 ? -16.666 2.599 -4.221 1.00 62.84 195 PRO A O 1
ATOM 1565 N N . SER A 1 196 ? -14.990 1.638 -3.080 1.00 66.06 196 SER A N 1
ATOM 1566 C CA . SER A 1 196 ? -15.729 1.446 -1.828 1.00 66.06 196 SER A CA 1
ATOM 1567 C C . SER A 1 196 ? -15.466 2.533 -0.784 1.00 66.06 196 SER A C 1
ATOM 1569 O O . SER A 1 196 ? -16.175 2.607 0.222 1.00 66.06 196 SER A O 1
ATOM 1571 N N . TYR A 1 197 ? -14.484 3.406 -1.026 1.00 64.56 197 TYR A N 1
ATOM 1572 C CA . TYR A 1 197 ? -14.139 4.471 -0.097 1.00 64.56 197 TYR A CA 1
ATOM 1573 C C . TYR A 1 197 ? -15.180 5.599 -0.121 1.00 64.56 197 TYR A C 1
ATOM 1575 O O . TYR A 1 197 ? -15.360 6.291 -1.123 1.00 64.56 197 TYR A O 1
ATOM 1583 N N . ALA A 1 198 ? -15.848 5.816 1.010 1.00 70.25 198 ALA A N 1
ATOM 1584 C CA . ALA A 1 198 ? -16.774 6.923 1.214 1.00 70.25 198 ALA A CA 1
ATOM 1585 C C . ALA A 1 198 ? -16.480 7.582 2.575 1.00 70.25 198 ALA A C 1
ATOM 1587 O O . ALA A 1 198 ? -16.762 6.977 3.613 1.00 70.25 198 ALA A O 1
ATOM 1588 N N . PRO A 1 199 ? -15.906 8.800 2.613 1.00 74.19 199 PRO A N 1
ATOM 1589 C CA . PRO A 1 199 ? -15.609 9.473 3.873 1.00 74.19 199 PRO A CA 1
ATOM 1590 C C . PRO A 1 199 ? -16.905 9.849 4.597 1.00 74.19 199 PRO A C 1
ATOM 1592 O O . PRO A 1 199 ? -17.864 10.321 3.983 1.00 74.19 199 PRO A O 1
ATOM 1595 N N . THR A 1 200 ? -16.942 9.664 5.914 1.00 62.44 200 THR A N 1
ATOM 1596 C CA . THR A 1 200 ? -18.104 9.985 6.760 1.00 62.44 200 THR A CA 1
ATOM 1597 C C . THR A 1 200 ? -17.953 11.341 7.449 1.00 62.44 200 THR A C 1
ATOM 1599 O O . THR A 1 200 ? -18.945 12.071 7.571 1.00 62.44 200 THR A O 1
ATOM 1602 N N . ASP A 1 201 ? -16.721 11.719 7.796 1.00 66.56 201 ASP A N 1
ATOM 1603 C CA . ASP A 1 201 ? -16.377 12.988 8.435 1.00 66.56 201 ASP A CA 1
ATOM 1604 C C . ASP A 1 201 ? -16.493 14.193 7.467 1.00 66.56 201 ASP A C 1
ATOM 1606 O O . ASP A 1 201 ? -16.056 14.102 6.316 1.00 66.56 201 ASP A O 1
ATOM 1610 N N . PRO A 1 202 ? -17.066 15.343 7.881 1.00 58.69 202 PRO A N 1
ATOM 1611 C CA . PRO A 1 202 ? -17.215 16.526 7.023 1.00 58.69 202 PRO A CA 1
ATOM 1612 C C . PRO A 1 202 ? -15.897 17.133 6.511 1.00 58.69 202 PRO A C 1
ATOM 1614 O O . PRO A 1 202 ? -15.848 17.661 5.393 1.00 58.69 202 PRO A O 1
ATOM 1617 N N . SER A 1 203 ? -14.828 17.070 7.307 1.00 63.00 203 SER A N 1
ATOM 1618 C CA . SER A 1 203 ? -13.515 17.598 6.928 1.00 63.00 203 SER A CA 1
ATOM 1619 C C . SER A 1 203 ? -12.806 16.673 5.937 1.00 63.00 203 SER A C 1
ATOM 1621 O O . SER A 1 203 ? -12.271 17.150 4.932 1.00 63.00 203 SER A O 1
ATOM 1623 N N . GLU A 1 204 ? -12.911 15.355 6.134 1.00 66.31 204 GLU A N 1
ATOM 1624 C CA . GLU A 1 204 ? -12.415 14.365 5.173 1.00 66.31 204 GLU A CA 1
ATOM 1625 C C . GLU A 1 204 ? -13.211 14.367 3.872 1.00 66.31 204 GLU A C 1
ATOM 1627 O O . GLU A 1 204 ? -12.611 14.273 2.807 1.00 66.31 204 GLU A O 1
ATOM 1632 N N . LYS A 1 205 ? -14.537 14.543 3.925 1.00 69.69 205 LYS A N 1
ATOM 1633 C CA . LYS A 1 205 ? -15.368 14.738 2.726 1.00 69.69 205 LYS A CA 1
ATOM 1634 C C . LYS A 1 205 ? -14.849 15.901 1.893 1.00 69.69 205 LYS A C 1
ATOM 1636 O O . LYS A 1 205 ? -14.639 15.750 0.697 1.00 69.69 205 LYS A O 1
ATOM 1641 N N . SER A 1 206 ? -14.576 17.036 2.530 1.00 70.25 206 SER A N 1
ATOM 1642 C CA . SER A 1 206 ? -14.081 18.232 1.839 1.00 70.25 206 SER A CA 1
ATOM 1643 C C . SER A 1 206 ? -12.707 18.009 1.196 1.00 70.25 206 SER A C 1
ATOM 1645 O O . SER A 1 206 ? -12.475 18.443 0.070 1.00 70.25 206 SER A O 1
ATOM 1647 N N . LEU A 1 207 ? -11.805 17.299 1.881 1.00 76.00 207 LEU A N 1
ATOM 1648 C CA . LEU A 1 207 ? -10.505 16.911 1.331 1.00 76.00 207 LEU A CA 1
ATOM 1649 C C . LEU A 1 207 ? -10.654 15.911 0.178 1.00 76.00 207 LEU A C 1
ATOM 1651 O O . LEU A 1 207 ? -10.021 16.070 -0.862 1.00 76.00 207 LEU A O 1
ATOM 1655 N N . PHE A 1 208 ? -11.510 14.909 0.344 1.00 77.88 208 PHE A N 1
ATOM 1656 C CA . PHE A 1 208 ? -11.748 13.873 -0.647 1.00 77.88 208 PHE A CA 1
ATOM 1657 C C . PHE A 1 208 ? -12.398 14.425 -1.917 1.00 77.88 208 PHE A C 1
ATOM 1659 O O . PHE A 1 208 ? -12.032 14.012 -3.012 1.00 77.88 208 PHE A O 1
ATOM 1666 N N . GLU A 1 209 ? -13.295 15.408 -1.810 1.00 74.38 209 GLU A N 1
ATOM 1667 C CA . GLU A 1 209 ? -13.821 16.123 -2.979 1.00 74.38 209 GLU A CA 1
ATOM 1668 C C . GLU A 1 209 ? -12.706 16.821 -3.772 1.00 74.38 209 GLU A C 1
ATOM 1670 O O . GLU A 1 209 ? -12.686 16.769 -5.001 1.00 74.38 209 GLU A O 1
ATOM 1675 N N . GLU A 1 210 ? -11.736 17.439 -3.094 1.00 76.38 210 GLU A N 1
ATOM 1676 C CA . GLU A 1 210 ? -10.583 18.054 -3.765 1.00 76.38 210 GLU A CA 1
ATOM 1677 C C . GLU A 1 210 ? -9.629 17.004 -4.360 1.00 76.38 210 GLU A C 1
ATOM 1679 O O . GLU A 1 210 ? -9.122 17.184 -5.470 1.00 76.38 210 GLU A O 1
ATOM 1684 N N . GLN A 1 211 ? -9.433 15.870 -3.680 1.00 83.12 211 GLN A N 1
ATOM 1685 C CA . GLN A 1 211 ? -8.669 14.737 -4.211 1.00 83.12 211 GLN A CA 1
ATOM 1686 C C . GLN A 1 211 ? -9.333 14.143 -5.458 1.00 83.12 211 GLN A C 1
ATOM 1688 O O . GLN A 1 211 ? -8.648 13.907 -6.453 1.00 83.12 211 GLN A O 1
ATOM 1693 N N . LYS A 1 212 ? -10.661 13.965 -5.451 1.00 80.19 212 LYS A N 1
ATOM 1694 C CA . LYS A 1 212 ? -11.431 13.497 -6.612 1.00 80.19 212 LYS A CA 1
ATOM 1695 C C . LYS A 1 212 ? -11.262 14.426 -7.804 1.00 80.19 212 LYS A C 1
ATOM 1697 O O . LYS A 1 212 ? -10.959 13.949 -8.892 1.00 80.19 212 LYS A O 1
ATOM 1702 N N . LYS A 1 213 ? -11.353 15.744 -7.610 1.00 75.75 213 LYS A N 1
ATOM 1703 C CA . LYS A 1 213 ? -11.124 16.723 -8.689 1.00 75.75 213 LYS A CA 1
ATOM 1704 C C . LYS A 1 213 ? -9.714 16.631 -9.270 1.00 75.75 213 LYS A C 1
ATOM 1706 O O . LYS A 1 213 ? -9.545 16.681 -10.488 1.00 75.75 213 LYS A O 1
ATOM 1711 N N . PHE A 1 214 ? -8.700 16.475 -8.417 1.00 84.25 214 PHE A N 1
ATOM 1712 C CA . PHE A 1 214 ? -7.321 16.308 -8.872 1.00 84.25 214 PHE A CA 1
ATOM 1713 C C . PHE A 1 214 ? -7.142 15.023 -9.690 1.00 84.25 214 PHE A C 1
ATOM 1715 O O . PHE A 1 214 ? -6.625 15.073 -10.805 1.00 84.25 214 PHE A O 1
ATOM 1722 N N . VAL A 1 215 ? -7.608 13.883 -9.173 1.00 86.81 215 VAL A N 1
ATOM 1723 C CA . VAL A 1 215 ? -7.497 12.595 -9.874 1.00 86.81 215 VAL A CA 1
ATOM 1724 C C . VAL A 1 215 ? -8.320 12.600 -11.159 1.00 86.81 215 VAL A C 1
ATOM 1726 O O . VAL A 1 215 ? -7.859 12.068 -12.160 1.00 86.81 215 VAL A O 1
ATOM 1729 N N . TYR A 1 216 ? -9.478 13.264 -11.188 1.00 81.19 216 TYR A N 1
ATOM 1730 C CA . TYR A 1 216 ? -10.258 13.452 -12.413 1.00 81.19 216 TYR A CA 1
ATOM 1731 C C . TYR A 1 216 ? -9.440 14.196 -13.477 1.00 81.19 216 TYR A C 1
ATOM 1733 O O . TYR A 1 216 ? -9.358 13.749 -14.616 1.00 81.19 216 TYR A O 1
ATOM 1741 N N . SER A 1 217 ? -8.775 15.292 -13.096 1.00 80.00 217 SER A N 1
ATOM 1742 C CA . SER A 1 217 ? -7.883 16.053 -13.984 1.00 80.00 217 SER A CA 1
ATOM 1743 C C . SER A 1 217 ? -6.692 15.216 -14.475 1.00 80.00 217 SER A C 1
ATOM 1745 O O . SER A 1 217 ? -6.300 15.304 -15.639 1.00 80.00 217 SER A O 1
ATOM 1747 N N . ALA A 1 218 ? -6.136 14.354 -13.618 1.00 87.81 218 ALA A N 1
ATOM 1748 C CA . ALA A 1 218 ? -5.108 13.400 -14.023 1.00 87.81 218 ALA A CA 1
ATOM 1749 C C . ALA A 1 218 ? -5.658 12.355 -15.010 1.00 87.81 218 ALA A C 1
ATOM 1751 O O . ALA A 1 218 ? -5.020 12.084 -16.024 1.00 87.81 218 ALA A O 1
ATOM 1752 N N . LEU A 1 219 ? -6.848 11.798 -14.770 1.00 85.00 219 LEU A N 1
ATOM 1753 C CA . LEU A 1 219 ? -7.501 10.836 -15.666 1.00 85.00 219 LEU A CA 1
ATOM 1754 C C . LEU A 1 219 ? -7.837 11.458 -17.027 1.00 85.00 219 LEU A C 1
ATOM 1756 O O . LEU A 1 219 ? -7.574 10.835 -18.049 1.00 85.00 219 LEU A O 1
ATOM 1760 N N . GLU A 1 220 ? -8.331 12.695 -17.058 1.00 85.06 220 GLU A N 1
ATOM 1761 C CA . GLU A 1 220 ? -8.597 13.442 -18.296 1.00 85.06 220 GLU A CA 1
ATOM 1762 C C . GLU A 1 220 ? -7.327 13.666 -19.122 1.00 85.06 220 GLU A C 1
ATOM 1764 O O . GLU A 1 220 ? -7.314 13.420 -20.328 1.00 85.06 220 GLU A O 1
ATOM 1769 N N . HIS A 1 221 ? -6.228 14.039 -18.465 1.00 86.75 221 HIS A N 1
ATOM 1770 C CA . HIS A 1 221 ? -4.941 14.230 -19.127 1.00 86.75 221 HIS A CA 1
ATOM 1771 C C . HIS A 1 221 ? -4.368 12.918 -19.689 1.00 86.75 221 HIS A C 1
ATOM 1773 O O . HIS A 1 221 ? -3.738 12.896 -20.752 1.00 86.75 221 HIS A O 1
ATOM 1779 N N . THR A 1 222 ? -4.574 11.816 -18.971 1.00 90.62 222 THR A N 1
ATOM 1780 C CA . THR A 1 222 ? -3.832 10.571 -19.183 1.00 90.62 222 THR A CA 1
ATOM 1781 C C . THR A 1 222 ? -4.574 9.541 -20.026 1.00 90.62 222 THR A C 1
ATOM 1783 O O . THR A 1 222 ? -3.927 8.794 -20.759 1.00 90.62 222 THR A O 1
ATOM 1786 N N . LEU A 1 223 ? -5.907 9.509 -19.990 1.00 89.81 223 LEU A N 1
ATOM 1787 C CA . LEU A 1 223 ? -6.730 8.597 -20.785 1.00 89.81 223 LEU A CA 1
ATOM 1788 C C . LEU A 1 223 ? -6.961 9.176 -22.185 1.00 89.81 223 LEU A C 1
ATOM 1790 O O . LEU A 1 223 ? -7.893 9.940 -22.422 1.00 89.81 223 LEU A O 1
ATOM 1794 N N . GLN A 1 224 ? -6.099 8.807 -23.132 1.00 89.75 224 GLN A N 1
ATOM 1795 C CA . GLN A 1 224 ? -6.099 9.355 -24.493 1.00 89.75 224 GLN A CA 1
ATOM 1796 C C . GLN A 1 224 ? -6.736 8.441 -25.550 1.00 89.75 224 GLN A C 1
ATOM 1798 O O . GLN A 1 224 ? -6.901 8.873 -26.695 1.00 89.75 224 GLN A O 1
ATOM 1803 N N . THR A 1 225 ? -7.129 7.226 -25.178 1.00 88.19 225 THR A N 1
ATOM 1804 C CA . THR A 1 225 ? -7.942 6.321 -26.003 1.00 88.19 225 THR A CA 1
ATOM 1805 C C . THR A 1 225 ? -9.365 6.860 -26.181 1.00 88.19 225 THR A C 1
ATOM 1807 O O . THR A 1 225 ? -9.870 7.596 -25.330 1.00 88.19 225 THR A O 1
ATOM 1810 N N . ASP A 1 226 ? -10.048 6.479 -27.263 1.00 78.56 226 ASP A N 1
ATOM 1811 C CA . ASP A 1 226 ? -11.417 6.946 -27.533 1.00 78.56 226 ASP A CA 1
ATOM 1812 C C . ASP A 1 226 ? -12.391 6.549 -26.417 1.00 78.56 226 ASP A C 1
ATOM 1814 O O . ASP A 1 226 ? -13.176 7.372 -25.940 1.00 78.56 226 ASP A O 1
ATOM 1818 N N . MET A 1 227 ? -12.277 5.312 -25.924 1.00 84.69 227 MET A N 1
ATOM 1819 C CA . MET A 1 227 ? -13.091 4.837 -24.807 1.00 84.69 227 MET A CA 1
ATOM 1820 C C . MET A 1 227 ? -12.710 5.511 -23.483 1.00 84.69 227 MET A C 1
ATOM 1822 O O . MET A 1 227 ? -13.587 5.892 -22.711 1.00 84.69 227 MET A O 1
ATOM 1826 N N . GLY A 1 228 ? -11.415 5.723 -23.225 1.00 82.25 228 GLY A N 1
ATOM 1827 C CA . GLY A 1 228 ? -10.948 6.436 -22.033 1.00 82.25 228 GLY A CA 1
ATOM 1828 C C . GLY A 1 228 ? -11.494 7.864 -21.968 1.00 82.25 228 GLY A C 1
ATOM 1829 O O . GLY A 1 228 ? -12.057 8.267 -20.951 1.00 82.25 228 GLY A O 1
ATOM 1830 N N . LYS A 1 229 ? -11.435 8.591 -23.090 1.00 79.88 229 LYS A N 1
ATOM 1831 C CA . LYS A 1 229 ? -12.019 9.934 -23.232 1.00 79.88 229 LYS A CA 1
ATOM 1832 C C . LYS A 1 229 ? -13.528 9.938 -23.018 1.00 79.88 229 LYS A C 1
ATOM 1834 O O . LYS A 1 229 ? -14.044 10.854 -22.379 1.00 79.88 229 LYS A O 1
ATOM 1839 N N . ASN A 1 230 ? -14.240 8.941 -23.542 1.00 77.25 230 ASN A N 1
ATOM 1840 C CA . ASN A 1 230 ? -15.686 8.839 -23.360 1.00 77.25 230 ASN A CA 1
ATOM 1841 C C . ASN A 1 230 ? -16.061 8.651 -21.879 1.00 77.25 230 ASN A C 1
ATOM 1843 O O . ASN A 1 230 ? -16.881 9.402 -21.357 1.00 77.25 230 ASN A O 1
ATOM 1847 N N . LEU A 1 231 ? -15.384 7.734 -21.179 1.00 79.06 231 LEU A N 1
ATOM 1848 C CA . LEU A 1 231 ? -15.612 7.470 -19.752 1.00 79.06 231 LEU A CA 1
ATOM 1849 C C . LEU A 1 231 ? -15.330 8.691 -18.862 1.00 79.06 231 LEU A C 1
ATOM 1851 O O . LEU A 1 231 ? -16.045 8.923 -17.890 1.00 79.06 231 LEU A O 1
ATOM 1855 N N . VAL A 1 232 ? -14.319 9.498 -19.200 1.00 75.50 232 VAL A N 1
ATOM 1856 C CA . VAL A 1 232 ? -14.042 10.764 -18.502 1.00 75.50 232 VAL A CA 1
ATOM 1857 C C . VAL A 1 232 ? -15.156 11.788 -18.754 1.00 75.50 232 VAL A C 1
ATOM 1859 O O . VAL A 1 232 ? -15.618 12.440 -17.813 1.00 75.50 232 VAL A O 1
ATOM 1862 N N . ARG A 1 233 ? -15.624 11.924 -20.003 1.00 73.00 233 ARG A N 1
ATOM 1863 C CA . ARG A 1 233 ? -16.679 12.884 -20.384 1.00 73.00 233 ARG A CA 1
ATOM 1864 C C . ARG A 1 233 ? -18.002 12.630 -19.665 1.00 73.00 233 ARG A C 1
ATOM 1866 O O . ARG A 1 233 ? -18.664 13.603 -19.299 1.00 73.00 233 ARG A O 1
ATOM 1873 N N . GLU A 1 234 ? -18.352 11.367 -19.414 1.00 72.31 234 GLU A N 1
ATOM 1874 C CA . GLU A 1 234 ? -19.558 10.975 -18.664 1.00 72.31 234 GLU A CA 1
ATOM 1875 C C . GLU A 1 234 ? -19.627 11.583 -17.257 1.00 72.31 234 GLU A C 1
ATOM 1877 O O . GLU A 1 234 ? -20.718 11.751 -16.732 1.00 72.31 234 GLU A O 1
ATOM 1882 N N . HIS A 1 235 ? -18.485 11.942 -16.669 1.00 68.38 235 HIS A N 1
ATOM 1883 C CA . HIS A 1 235 ? -18.372 12.505 -15.319 1.00 68.38 235 HIS A CA 1
ATOM 1884 C C .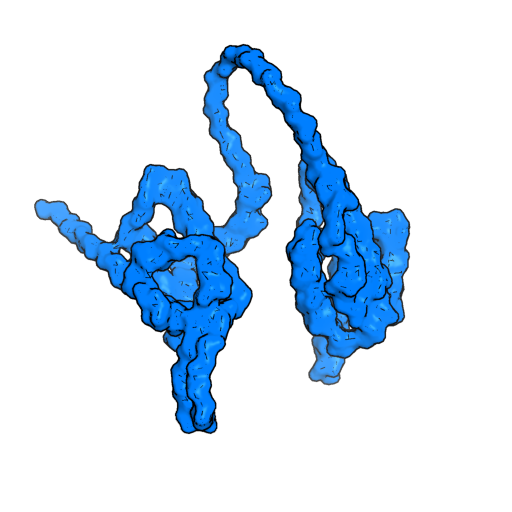 HIS A 1 235 ? -17.802 13.933 -15.322 1.00 68.38 235 HIS A C 1
ATOM 1886 O O . HIS A 1 235 ? -17.228 14.404 -14.343 1.00 68.38 235 HIS A O 1
ATOM 1892 N N . SER A 1 236 ? -17.942 14.653 -16.440 1.00 62.00 236 SER A N 1
ATOM 1893 C CA . SER A 1 236 ? -17.462 16.041 -16.569 1.00 62.00 236 SER A CA 1
ATOM 1894 C C . SER A 1 236 ? -18.262 17.066 -15.764 1.00 62.00 236 SER A C 1
ATOM 1896 O O . SER A 1 236 ? -17.767 18.162 -15.509 1.00 62.00 236 SER A O 1
ATOM 1898 N N . PHE A 1 237 ? -19.480 16.719 -15.343 1.00 53.91 237 PHE A N 1
ATOM 1899 C CA . PHE A 1 237 ? -20.347 17.589 -14.546 1.00 53.91 237 PHE A CA 1
ATOM 1900 C C . PHE A 1 237 ? -20.205 17.367 -13.031 1.00 53.91 237 PHE A C 1
ATOM 1902 O O . PHE A 1 237 ? -20.474 18.288 -12.263 1.00 53.91 237 PHE A O 1
ATOM 1909 N N . ASP A 1 238 ? -19.799 16.167 -12.598 1.00 57.03 238 ASP A N 1
ATOM 1910 C CA . ASP A 1 238 ? -19.688 15.779 -11.184 1.00 57.03 238 ASP A CA 1
ATOM 1911 C C . ASP A 1 238 ? -18.238 15.558 -10.718 1.00 57.03 238 ASP A C 1
ATOM 1913 O O . ASP A 1 238 ? -17.991 15.475 -9.514 1.00 57.03 238 ASP A O 1
ATOM 1917 N N . PHE A 1 239 ? -17.276 15.494 -11.649 1.00 62.97 239 PHE A N 1
ATOM 1918 C CA . PHE A 1 239 ? -15.855 15.235 -11.395 1.00 62.97 239 PHE A CA 1
ATOM 1919 C C . PHE A 1 239 ? -15.615 13.971 -10.558 1.00 62.97 239 PHE A C 1
ATOM 1921 O O . PHE A 1 239 ? -14.658 13.890 -9.778 1.00 62.97 239 PHE A O 1
ATOM 1928 N N . ASN A 1 240 ? -16.483 12.967 -10.703 1.00 72.69 240 ASN A N 1
ATOM 1929 C CA . ASN A 1 240 ? -16.427 11.751 -9.905 1.00 72.69 240 ASN A CA 1
ATOM 1930 C C . ASN A 1 240 ? -15.335 10.789 -10.409 1.00 72.69 240 ASN A C 1
ATOM 1932 O O . ASN A 1 240 ? -15.602 9.776 -11.055 1.00 72.69 240 ASN A O 1
ATOM 1936 N N . ALA A 1 241 ? -14.078 11.109 -10.092 1.00 79.12 241 ALA A N 1
ATOM 1937 C CA . ALA A 1 241 ? -12.906 10.318 -10.470 1.00 79.12 241 ALA A CA 1
ATOM 1938 C C . ALA A 1 241 ? -12.962 8.853 -10.020 1.00 79.12 241 ALA A C 1
ATOM 1940 O O . ALA A 1 241 ? -12.430 7.987 -10.709 1.00 79.12 241 ALA A O 1
ATOM 1941 N N . GLN A 1 242 ? -13.612 8.579 -8.891 1.00 81.50 242 GLN A N 1
ATOM 1942 C CA . GLN A 1 242 ? -13.760 7.236 -8.340 1.00 81.50 242 GLN A CA 1
ATOM 1943 C C . GLN A 1 242 ? -14.605 6.352 -9.264 1.00 81.50 242 GLN A C 1
ATOM 1945 O O . GLN A 1 242 ? -14.213 5.234 -9.600 1.00 81.50 242 GLN A O 1
ATOM 1950 N N . GLU A 1 243 ? -15.724 6.885 -9.758 1.00 76.62 243 GLU A N 1
ATOM 1951 C CA . GLU A 1 243 ? -16.590 6.175 -10.699 1.00 76.62 243 GLU A CA 1
ATOM 1952 C C . GLU A 1 243 ? -15.948 6.050 -12.090 1.00 76.62 243 GLU A C 1
ATOM 1954 O O . GLU A 1 243 ? -16.014 4.982 -12.706 1.00 76.62 243 GLU A O 1
ATOM 1959 N N . VAL A 1 244 ? -15.243 7.091 -12.555 1.00 78.31 244 VAL A N 1
ATOM 1960 C CA . VAL A 1 244 ? -14.451 7.029 -13.799 1.00 78.31 244 VAL A CA 1
ATOM 1961 C C . VAL A 1 244 ? -13.406 5.919 -13.711 1.00 78.31 244 VAL A C 1
ATOM 1963 O O . VAL A 1 244 ? -13.352 5.060 -14.590 1.00 78.31 244 VAL A O 1
ATOM 1966 N N . PHE A 1 245 ? -12.604 5.889 -12.642 1.00 84.44 245 PHE A N 1
ATOM 1967 C CA . PHE A 1 245 ? -11.554 4.887 -12.467 1.00 84.44 245 PHE A CA 1
ATOM 1968 C C . PHE A 1 245 ? -12.138 3.473 -12.392 1.00 84.44 245 PHE A C 1
ATOM 1970 O O . PHE A 1 245 ? -11.651 2.573 -13.074 1.00 84.44 245 PHE A O 1
ATOM 1977 N N . ARG A 1 246 ? -13.248 3.286 -11.665 1.00 83.38 246 ARG A N 1
ATOM 1978 C CA . ARG A 1 246 ? -13.972 2.008 -11.598 1.00 83.38 246 ARG A CA 1
ATOM 1979 C C . ARG A 1 246 ? -14.402 1.514 -12.983 1.00 83.38 246 ARG A C 1
ATOM 1981 O O . ARG A 1 246 ? -14.183 0.346 -13.313 1.00 83.38 246 ARG A O 1
ATOM 1988 N N . LYS A 1 247 ? -15.006 2.382 -13.804 1.00 81.62 247 LYS A N 1
ATOM 1989 C CA . LYS A 1 247 ? -15.449 2.042 -15.169 1.00 81.62 247 LYS A CA 1
ATOM 1990 C C . LYS A 1 247 ? -14.275 1.733 -16.097 1.00 81.62 247 LYS A C 1
ATOM 1992 O O . LYS A 1 247 ? -14.346 0.772 -16.859 1.00 81.62 247 LYS A O 1
ATOM 1997 N N . VAL A 1 248 ? -13.199 2.514 -16.006 1.00 83.38 248 VAL A N 1
ATOM 1998 C CA . VAL A 1 248 ? -11.964 2.324 -16.780 1.00 83.38 248 VAL A CA 1
ATOM 1999 C C . VAL A 1 248 ? -11.341 0.966 -16.451 1.00 83.38 248 VAL A C 1
ATOM 2001 O O . VAL A 1 248 ? -11.101 0.172 -17.360 1.00 83.38 248 VAL A O 1
ATOM 2004 N N . VAL A 1 249 ? -11.168 0.650 -15.163 1.00 79.75 249 VAL A N 1
ATOM 2005 C CA . VAL A 1 249 ? -10.623 -0.642 -14.719 1.00 79.75 249 VAL A CA 1
ATOM 2006 C C . VAL A 1 249 ? -11.485 -1.796 -15.205 1.00 79.75 249 VAL A C 1
ATOM 2008 O O . VAL A 1 249 ? -10.947 -2.754 -15.759 1.00 79.75 249 VAL A O 1
ATOM 2011 N N . LYS A 1 250 ? -12.810 -1.690 -15.057 1.00 82.56 250 LYS A N 1
ATOM 2012 C CA . LYS A 1 250 ? -13.741 -2.705 -15.551 1.00 82.56 250 LYS A CA 1
ATOM 2013 C C . LYS A 1 250 ? -13.566 -2.931 -17.056 1.00 82.56 250 LYS A C 1
ATOM 2015 O O . LYS A 1 250 ? -13.300 -4.051 -17.476 1.00 82.56 250 LYS A O 1
ATOM 2020 N N . HIS A 1 251 ? -13.649 -1.866 -17.851 1.00 81.31 251 HIS A N 1
ATOM 2021 C CA . HIS A 1 251 ? -13.614 -1.959 -19.307 1.00 81.31 251 HIS A CA 1
ATOM 2022 C C . HIS A 1 251 ? -12.309 -2.567 -19.833 1.00 81.31 251 HIS A C 1
ATOM 2024 O O . HIS A 1 251 ? -12.349 -3.502 -20.632 1.00 81.31 251 HIS A O 1
ATOM 2030 N N . TYR A 1 252 ? -11.153 -2.069 -19.388 1.00 76.31 252 TYR A N 1
ATOM 2031 C CA . TYR A 1 252 ? -9.872 -2.519 -19.932 1.00 76.31 252 TYR A CA 1
ATOM 2032 C C . TYR A 1 252 ? -9.399 -3.854 -19.359 1.00 76.31 252 TYR A C 1
ATOM 2034 O O . TYR A 1 252 ? -8.714 -4.591 -20.060 1.00 76.31 252 TYR A O 1
ATOM 2042 N N . THR A 1 253 ? -9.793 -4.217 -18.136 1.00 74.06 253 THR A N 1
ATOM 2043 C CA . THR A 1 253 ? -9.454 -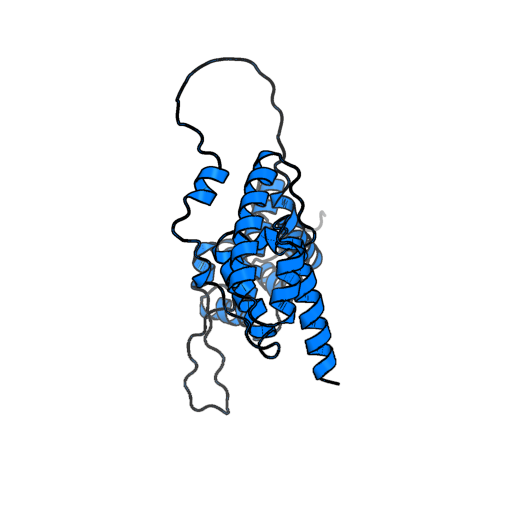5.535 -17.569 1.00 74.06 253 THR A CA 1
ATOM 2044 C C . THR A 1 253 ? -10.303 -6.643 -18.200 1.00 74.06 253 THR A C 1
ATOM 2046 O O . THR A 1 253 ? -9.778 -7.702 -18.547 1.00 74.06 253 THR A O 1
ATOM 2049 N N . GLU A 1 254 ? -11.594 -6.384 -18.441 1.00 72.81 254 GLU A N 1
ATOM 2050 C CA . GLU A 1 254 ? -12.478 -7.303 -19.172 1.00 72.81 254 GLU A CA 1
ATOM 2051 C C . GLU A 1 254 ? -12.066 -7.407 -20.653 1.00 72.81 254 GLU A C 1
ATOM 2053 O O . GLU A 1 254 ? -11.972 -8.509 -21.190 1.00 72.81 254 GLU A O 1
ATOM 2058 N N . SER A 1 255 ? -11.713 -6.290 -21.300 1.00 59.38 255 SER A N 1
ATOM 2059 C CA . SER A 1 255 ? -11.279 -6.279 -22.709 1.00 59.38 255 SER A CA 1
ATOM 2060 C C . SER A 1 255 ? -9.882 -6.875 -22.930 1.00 59.38 255 SER A C 1
ATOM 2062 O O . SER A 1 255 ? -9.644 -7.498 -23.963 1.00 59.38 255 SER A O 1
ATOM 2064 N N . ALA A 1 256 ? -8.951 -6.718 -21.980 1.00 55.22 256 ALA A N 1
ATOM 2065 C CA . ALA A 1 256 ? -7.643 -7.378 -22.028 1.00 55.22 256 ALA A CA 1
ATOM 2066 C C . ALA A 1 256 ? -7.778 -8.898 -21.867 1.00 55.22 256 ALA A C 1
ATOM 2068 O O . ALA A 1 256 ? -7.102 -9.650 -22.565 1.00 55.22 256 ALA A O 1
ATOM 2069 N N . SER A 1 257 ? -8.702 -9.342 -21.010 1.00 52.84 257 SER A N 1
ATOM 2070 C CA . SER A 1 257 ? -9.031 -10.762 -20.851 1.00 52.84 257 SER A CA 1
ATOM 2071 C C . SER A 1 257 ? -9.732 -11.330 -22.094 1.00 52.84 257 SER A C 1
ATOM 2073 O O . SER A 1 257 ? -9.490 -12.474 -22.463 1.00 52.84 257 SER A O 1
ATOM 2075 N N . ALA A 1 258 ? -10.545 -10.523 -22.787 1.00 42.88 258 ALA A N 1
ATOM 2076 C CA . ALA A 1 258 ? -11.242 -10.919 -24.013 1.00 42.88 258 ALA A CA 1
ATOM 2077 C C . ALA A 1 258 ? -10.340 -11.004 -25.262 1.00 42.88 258 ALA A C 1
ATOM 2079 O O . ALA A 1 258 ? -10.680 -11.717 -26.198 1.00 42.88 258 ALA A O 1
ATOM 2080 N N . LYS A 1 259 ? -9.196 -10.303 -25.299 1.00 46.25 259 LYS A N 1
ATOM 2081 C CA . LYS A 1 259 ? -8.255 -10.312 -26.443 1.00 46.25 259 LYS A CA 1
ATOM 2082 C C . LYS A 1 259 ? -7.239 -11.471 -26.420 1.00 46.25 259 LYS A C 1
ATOM 2084 O O . LYS A 1 259 ? -6.437 -11.571 -27.342 1.00 46.25 259 LYS A O 1
ATOM 2089 N N . ILE A 1 260 ? -7.252 -12.314 -25.383 1.00 42.62 260 ILE A N 1
ATOM 2090 C CA . ILE A 1 260 ? -6.379 -13.502 -25.241 1.00 42.62 260 ILE A CA 1
ATOM 2091 C C . ILE A 1 260 ? -7.125 -14.806 -25.627 1.00 42.62 260 ILE A C 1
ATOM 2093 O O . ILE A 1 260 ? -6.535 -15.884 -25.595 1.00 42.62 260 ILE A O 1
ATOM 2097 N N . GLY A 1 261 ? -8.404 -14.715 -26.016 1.00 33.94 261 GLY A N 1
ATOM 2098 C CA . GLY A 1 261 ? -9.228 -15.842 -26.474 1.00 33.94 261 GLY A CA 1
ATOM 2099 C C . GLY A 1 261 ? -9.235 -16.027 -27.984 1.00 33.94 261 GLY A C 1
ATOM 2100 O O . GLY A 1 261 ? -9.303 -15.000 -28.696 1.00 33.94 261 GLY A O 1
#

Foldseek 3Di:
DPDPDPAADQQLLVCLCCCFQVVPDPQRFVVQQCVVVPVRGNVSLLPDDLVCLQVTWHFRPDDPPDPDGGDTDRDDPVSSVLSNLVNVVQVVVCVVVVHHDGSVRSNVDGNVNSVVSVVCVVVCVPDDDDDDDDDDDDDDDDDDPPDQVQVVLVPPPPQDLVQQAADQDLVCVVVNVVSRCVSCVVSVLNLLQDLPRDDPDPSVNSNNLVSLLSLLVSQCVRHNYPVSNVLSVVCPPPSSNSSSNVVSCVVSVVVVVVVVD

Sequence (261 aa):
MVPATRQMTSGAAYSHFLDNVFSLPQGHPIRLSFEQQGYNSVDDLLSIFENELDALGYVPPASPDTHEDPQWTPLLMAHRQILRHFLRWQASLERQKGSPLENSELVALTSGDFILYRRSALGQVSNVPATISPSLNNQLSTSTKARSAVDEFKRGVKRDKTHYPILKDDRYWDNFYRSFVVTAVSHNVEKVLDPSYAPTDPSEKSLFEEQKKFVYSALEHTLQTDMGKNLVREHSFDFNAQEVFRKVVKHYTESASAKIG

pLDDT: mean 72.56, std 17.8, range [26.88, 94.69]

Radius of gyration: 24.28 Å; chains: 1; bounding box: 49×62×69 Å

Secondary structure (DSSP, 8-state):
------PPPHHHHHHHIIIIIS-PPTT-HHHHHHHHHT--SHHHHHT--TTGGGT-EEPPPPPTT--SPPPPEEPPHHHHHHHHHHHHHHHHHHHHHTSPPPHHHHTT--HHHHHHHHHHHTTTTS----------------------HHHHHHH-TT--GGGSPPB-SGGGHHHHHHHHHHHHHHTT-GGGG-TT----SHHHHHHHHHHHHHHHHHHHHHB-SHHHHHHHHTTTTT--HHHHHHHHHHHHHHHHHHTT-